Protein AF-A0A1W2P6J2-F1 (afdb_monomer)

Foldseek 3Di:
DDPLVVCVVVVNHQLLSQLVCVVVCLPPLPDQDPDQSLCSCPPDDLVSLVVVLVSLVVVCVVDPPPCNLLSVLSNLQSVLVSVVNVVCVVVVDDPPDPDDDPVVVVVVVLVVVLPPDALVVLVVVLVVLVVDVVVDDDPDPPVVSVNSNSVSSNSSSSRVSVVVSVVSVVVSVVVVCVVVVPPPDPPDDPPPPDPPPDDDDDDDDDDDDDDDDDDDDDDDDD

Solvent-accessible surface area (backbone atoms only — not comparable to full-atom values): 13982 Å² total; per-residue (Å²): 135,63,72,60,68,56,32,56,73,70,78,62,52,50,62,60,50,52,49,54,48,52,64,59,31,72,81,37,84,85,54,84,79,92,69,59,77,76,62,68,57,68,88,61,50,63,66,59,46,52,54,40,50,57,54,50,49,57,50,59,75,72,50,90,62,85,57,48,69,59,53,53,28,48,49,45,38,46,55,49,49,41,54,51,50,54,52,43,62,74,63,69,52,59,105,79,63,86,75,82,50,81,69,51,54,60,53,48,53,54,52,55,69,58,57,90,50,51,42,70,60,45,50,55,51,49,54,54,50,53,50,51,62,71,69,56,58,95,87,66,59,61,70,60,52,51,55,50,51,52,53,49,52,25,52,36,28,52,26,47,53,47,52,51,48,52,51,53,53,53,52,43,53,51,51,53,37,59,77,68,68,54,76,82,69,72,96,62,81,78,77,77,79,71,83,87,83,82,84,83,89,84,83,90,83,86,89,83,87,87,82,80,89,83,88,89,84,89,82,85,88,135

InterPro domains:
  IPR018816 Splicing factor cactin, central domain [PF10312] (4-165)

Secondary structure (DSSP, 8-state):
--THHHHHHTT---HHHHHHHHHHHTT-SS----S-GGGGGTT--HHHHHHHHHHHHHHHHHS-STTHHHHHHHHHHHHHHHHHHHHHHHTT--TT-----HHHHHHHHHHHHHTT--HHHHHHHHHHHHHHHHH--TT--HHHHHHHHHHHHHHHHHHHHHHHHHHHHHHHHHHHHHHTT-----SS----------------------------------

Mean predicted aligned error: 14.69 Å

Structure (mmCIF, N/CA/C/O backbone):
data_AF-A0A1W2P6J2-F1
#
_entry.id   AF-A0A1W2P6J2-F1
#
loop_
_atom_site.group_PDB
_atom_site.id
_atom_site.type_symbol
_atom_site.label_atom_id
_atom_site.label_alt_id
_atom_site.label_comp_id
_atom_site.label_asym_id
_atom_site.label_entity_id
_atom_site.label_seq_id
_atom_site.pdbx_PDB_ins_code
_atom_site.Cartn_x
_atom_site.Cartn_y
_atom_site.Cartn_z
_atom_site.occupancy
_atom_site.B_iso_or_equiv
_atom_site.auth_seq_id
_atom_site.auth_comp_id
_atom_site.auth_asym_id
_atom_site.auth_atom_id
_atom_site.pdbx_PDB_model_num
ATOM 1 N N . GLN A 1 1 ? 0.697 10.150 28.210 1.00 42.59 1 GLN A N 1
ATOM 2 C CA . GLN A 1 1 ? -0.216 10.391 27.070 1.00 42.59 1 GLN A CA 1
ATOM 3 C C . GLN A 1 1 ? 0.627 10.926 25.925 1.00 42.59 1 GLN A C 1
ATOM 5 O O . GLN A 1 1 ? 1.153 12.023 26.025 1.00 42.59 1 GLN A O 1
ATOM 10 N N . THR A 1 2 ? 0.894 10.079 24.937 1.00 44.75 2 THR A N 1
ATOM 11 C CA . THR A 1 2 ? 1.936 10.237 23.912 1.00 44.75 2 THR A CA 1
ATOM 12 C C . THR A 1 2 ? 1.553 11.284 22.858 1.00 44.75 2 THR A C 1
ATOM 14 O O . THR A 1 2 ? 0.379 11.400 22.506 1.00 44.75 2 THR A O 1
ATOM 17 N N . CYS A 1 3 ? 2.536 12.045 22.359 1.00 56.22 3 CYS A N 1
ATOM 18 C CA . CYS A 1 3 ? 2.375 13.179 21.429 1.00 56.22 3 CYS A CA 1
ATOM 19 C C . CYS A 1 3 ? 1.507 12.898 20.184 1.00 56.22 3 CYS A C 1
ATOM 21 O O . CYS A 1 3 ? 0.924 13.833 19.635 1.00 56.22 3 CYS A O 1
ATOM 23 N N . SER A 1 4 ? 1.369 11.635 19.771 1.00 51.22 4 SER A N 1
ATOM 24 C CA . SER A 1 4 ? 0.524 11.203 18.652 1.00 51.22 4 SER A CA 1
ATOM 25 C C . SER A 1 4 ? -0.963 11.533 18.858 1.00 51.22 4 SER A C 1
ATOM 27 O O . SER A 1 4 ? -1.627 12.004 17.938 1.00 51.22 4 SER A O 1
ATOM 29 N N . LYS A 1 5 ? -1.492 11.421 20.087 1.00 53.62 5 LYS A N 1
ATOM 30 C CA . LYS A 1 5 ? -2.912 11.727 20.380 1.00 53.62 5 LYS A CA 1
ATOM 31 C C . LYS A 1 5 ? -3.247 13.224 20.311 1.00 53.62 5 LYS A C 1
ATOM 33 O O . LYS A 1 5 ? -4.389 13.575 20.032 1.00 53.62 5 LYS A O 1
ATOM 38 N N . ILE A 1 6 ? -2.270 14.102 20.554 1.00 50.38 6 ILE A N 1
ATOM 39 C CA . ILE A 1 6 ? -2.454 15.563 20.492 1.00 50.38 6 ILE A CA 1
ATOM 40 C C . ILE A 1 6 ? -2.405 16.037 19.031 1.00 50.38 6 ILE A C 1
ATOM 42 O O . ILE A 1 6 ? -3.263 16.802 18.607 1.00 50.38 6 ILE A O 1
ATOM 46 N N . ARG A 1 7 ? -1.477 15.504 18.223 1.00 54.69 7 ARG A N 1
ATOM 47 C CA . ARG A 1 7 ? -1.311 15.883 16.805 1.00 54.69 7 ARG A CA 1
ATOM 48 C C . ARG A 1 7 ? -2.500 15.522 15.922 1.00 54.69 7 ARG A C 1
ATOM 50 O O . ARG A 1 7 ? -2.862 16.302 15.043 1.00 54.69 7 ARG A O 1
ATOM 57 N N . ILE A 1 8 ? -3.131 14.377 16.186 1.00 56.19 8 ILE A N 1
ATOM 58 C CA . ILE A 1 8 ? -4.360 13.961 15.493 1.00 56.19 8 ILE A CA 1
ATOM 59 C C . ILE A 1 8 ? -5.501 14.954 15.762 1.00 56.19 8 ILE A C 1
ATOM 61 O O . ILE A 1 8 ? -6.306 15.219 14.874 1.00 56.19 8 ILE A O 1
ATOM 65 N N . ARG A 1 9 ? -5.544 15.555 16.958 1.00 54.56 9 ARG A N 1
ATOM 66 C CA . ARG A 1 9 ? -6.556 16.551 17.337 1.00 54.56 9 ARG A CA 1
ATOM 67 C C . ARG A 1 9 ? -6.310 17.928 16.705 1.00 54.56 9 ARG A C 1
ATOM 69 O O . ARG A 1 9 ? -7.269 18.654 16.472 1.00 54.56 9 ARG A O 1
ATOM 76 N N . ASP A 1 10 ? -5.056 18.251 16.391 1.00 50.16 10 ASP A N 1
ATOM 77 C CA . ASP A 1 10 ? -4.636 19.547 15.835 1.00 50.16 10 ASP A CA 1
ATOM 78 C C . ASP A 1 10 ? -4.583 19.570 14.288 1.00 50.16 10 ASP A C 1
ATOM 80 O O . ASP A 1 10 ? -4.113 20.541 13.695 1.00 50.16 10 ASP A O 1
ATOM 84 N N . GLY A 1 11 ? -5.035 18.503 13.612 1.00 53.81 11 GLY A N 1
ATOM 85 C CA . GLY A 1 11 ? -5.094 18.429 12.143 1.00 53.81 11 GLY A CA 1
ATOM 86 C C . GLY A 1 11 ? -3.734 18.294 11.445 1.00 53.81 11 GLY A C 1
ATOM 87 O O . GLY A 1 11 ? -3.647 18.476 10.235 1.00 53.81 11 GLY A O 1
ATOM 88 N N . ARG A 1 12 ? -2.670 17.971 12.194 1.00 59.28 12 ARG A N 1
ATOM 89 C CA . ARG A 1 12 ? -1.293 17.762 11.698 1.00 59.28 12 ARG A CA 1
ATOM 90 C C . ARG A 1 12 ? -0.821 16.330 11.943 1.00 59.28 12 ARG A C 1
ATOM 92 O O . ARG A 1 12 ? 0.328 16.110 12.328 1.00 59.28 12 ARG A O 1
ATOM 99 N N . ALA A 1 13 ? -1.734 15.368 11.831 1.00 66.94 13 ALA A N 1
ATOM 100 C CA . ALA A 1 13 ? -1.385 13.967 12.002 1.00 66.94 13 ALA A CA 1
ATOM 101 C C . ALA A 1 13 ? -0.316 13.597 10.972 1.00 66.94 13 ALA A C 1
ATOM 103 O O . ALA A 1 13 ? -0.525 13.800 9.774 1.00 66.94 13 ALA A O 1
ATOM 104 N N . LYS A 1 14 ? 0.823 13.072 11.431 1.00 84.44 14 LYS A N 1
ATOM 105 C CA . LYS A 1 14 ? 1.770 12.463 10.502 1.00 84.44 14 LYS A CA 1
ATOM 106 C C . LYS A 1 14 ? 1.137 11.190 9.923 1.00 84.44 14 LYS A C 1
ATOM 108 O O . LYS A 1 14 ? 0.334 10.556 10.615 1.00 84.44 14 LYS A O 1
ATOM 113 N N . PRO A 1 15 ? 1.519 10.758 8.713 1.00 86.31 15 PRO A N 1
ATOM 114 C CA . PRO A 1 15 ? 1.010 9.515 8.130 1.00 86.31 15 PRO A CA 1
ATOM 115 C C . PRO A 1 15 ? 1.197 8.303 9.056 1.00 86.31 15 PRO A C 1
ATOM 117 O O . PRO A 1 15 ? 0.287 7.486 9.194 1.00 86.31 15 PRO A O 1
ATOM 120 N N . ILE A 1 16 ? 2.317 8.244 9.788 1.00 91.62 16 ILE A N 1
ATOM 121 C CA . ILE A 1 16 ? 2.567 7.187 10.774 1.00 91.62 16 ILE A CA 1
ATOM 122 C C . ILE A 1 16 ? 1.553 7.188 11.925 1.00 91.62 16 ILE A C 1
ATOM 124 O O . ILE A 1 16 ? 1.118 6.126 12.361 1.00 91.62 16 ILE A O 1
ATOM 128 N N . ASP A 1 17 ? 1.120 8.363 12.393 1.00 90.06 17 ASP A N 1
ATOM 129 C CA . ASP A 1 17 ? 0.151 8.472 13.488 1.00 90.06 17 ASP A CA 1
ATOM 130 C C . ASP A 1 17 ? -1.213 7.906 13.058 1.00 90.06 17 ASP A C 1
ATOM 132 O O . ASP A 1 17 ? -1.900 7.258 13.851 1.00 90.06 17 ASP A O 1
ATOM 136 N N . LEU A 1 18 ? -1.599 8.128 11.795 1.00 90.56 18 LEU A N 1
ATOM 137 C CA . LEU A 1 18 ? -2.836 7.599 11.215 1.00 90.56 18 LEU A CA 1
ATOM 138 C C . LEU A 1 18 ? -2.777 6.079 11.057 1.00 90.56 18 LEU A C 1
ATOM 140 O O . LEU A 1 18 ? -3.725 5.395 11.437 1.00 90.56 18 LEU A O 1
ATOM 144 N N . LEU A 1 19 ? -1.655 5.545 10.571 1.00 92.81 19 LEU A N 1
ATOM 145 C CA . LEU A 1 19 ? -1.447 4.102 10.427 1.00 92.81 19 LEU A CA 1
ATOM 146 C C . LEU A 1 19 ? -1.395 3.387 11.783 1.00 92.81 19 LEU A C 1
ATOM 148 O O . LEU A 1 19 ? -2.046 2.360 11.968 1.00 92.81 19 LEU A O 1
ATOM 152 N N . ALA A 1 20 ? -0.691 3.960 12.761 1.00 90.56 20 ALA A N 1
ATOM 153 C CA . ALA A 1 20 ? -0.633 3.431 14.119 1.00 90.56 20 ALA A CA 1
ATOM 154 C C . ALA A 1 20 ? -2.013 3.462 14.797 1.00 90.56 20 ALA A C 1
ATOM 156 O O . ALA A 1 20 ? -2.399 2.514 15.486 1.00 90.56 20 ALA A O 1
ATOM 157 N N . LYS A 1 21 ? -2.795 4.530 14.578 1.00 89.38 21 LYS A N 1
ATOM 158 C CA . LYS A 1 21 ? -4.189 4.599 15.034 1.00 89.38 21 LYS A CA 1
ATOM 159 C C . LYS A 1 21 ? -5.048 3.539 14.344 1.00 89.38 21 LYS A C 1
ATOM 161 O O . LYS A 1 21 ? -5.806 2.871 15.038 1.00 89.38 21 LYS A O 1
ATOM 166 N N . TYR A 1 22 ? -4.922 3.382 13.026 1.00 92.00 22 TYR A N 1
ATOM 167 C CA . TYR A 1 22 ? -5.662 2.395 12.239 1.00 92.00 22 TYR A CA 1
ATOM 168 C C . TYR A 1 22 ? -5.460 0.987 12.807 1.00 92.00 22 TYR A C 1
ATOM 170 O O . TYR A 1 22 ? -6.430 0.324 13.164 1.00 92.00 22 TYR A O 1
ATOM 178 N N . ILE A 1 23 ? -4.202 0.562 12.968 1.00 90.12 23 ILE A N 1
ATOM 179 C CA . ILE A 1 23 ? -3.892 -0.801 13.411 1.00 90.12 23 ILE A CA 1
ATOM 180 C C . ILE A 1 23 ? -4.292 -1.034 14.873 1.00 90.12 23 ILE A C 1
ATOM 182 O O . ILE A 1 23 ? -4.777 -2.106 15.217 1.00 90.12 23 ILE A O 1
ATOM 186 N N . SER A 1 24 ? -4.179 -0.006 15.723 1.00 87.06 24 SER A N 1
ATOM 187 C CA . SER A 1 24 ? -4.647 -0.069 17.115 1.00 87.06 24 SER A CA 1
ATOM 188 C C . SER A 1 24 ? -6.173 -0.136 17.215 1.00 87.06 24 SER A C 1
ATOM 190 O O . SER A 1 24 ? -6.703 -0.732 18.147 1.00 87.06 24 SER A O 1
ATOM 192 N N . ALA A 1 25 ? -6.887 0.490 16.275 1.00 85.81 25 ALA A N 1
ATOM 193 C CA . ALA A 1 25 ? -8.344 0.500 16.245 1.00 85.81 25 ALA A CA 1
ATOM 194 C C . ALA A 1 25 ? -8.933 -0.830 15.762 1.00 85.81 25 ALA A C 1
ATOM 196 O O . ALA A 1 25 ? -10.110 -1.074 16.005 1.00 85.81 25 ALA A O 1
ATOM 197 N N . GLU A 1 26 ? -8.170 -1.704 15.095 1.00 82.81 26 GLU A N 1
ATOM 198 C CA . GLU A 1 26 ? -8.666 -3.034 14.707 1.00 82.81 26 GLU A CA 1
ATOM 199 C C . GLU A 1 26 ? -9.099 -3.868 15.926 1.00 82.81 26 GLU A C 1
ATOM 201 O O . GLU A 1 26 ? -10.092 -4.586 15.831 1.00 82.81 26 GLU A O 1
ATOM 206 N N . ASP A 1 27 ? -8.423 -3.700 17.069 1.00 79.94 27 ASP A N 1
ATOM 207 C CA . ASP A 1 27 ? -8.748 -4.364 18.339 1.00 79.94 27 ASP A CA 1
ATOM 208 C C . ASP A 1 27 ? -9.830 -3.619 19.169 1.00 79.94 27 ASP A C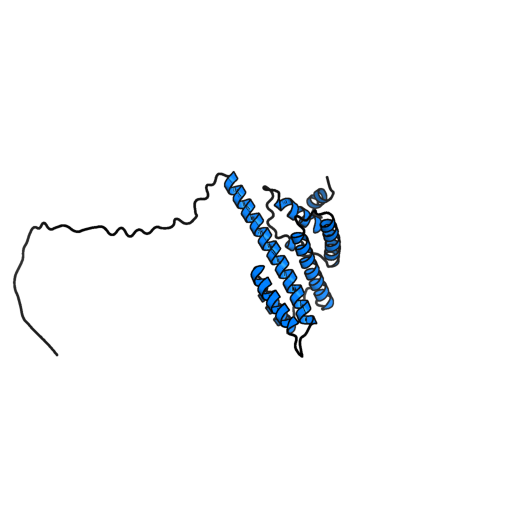 1
ATOM 210 O O . ASP A 1 27 ? -10.262 -4.126 20.204 1.00 79.94 27 ASP A O 1
ATOM 214 N N . ASP A 1 28 ? -10.273 -2.426 18.745 1.00 82.88 28 ASP A N 1
ATOM 215 C CA . ASP A 1 28 ? -11.332 -1.642 19.404 1.00 82.88 28 ASP A CA 1
ATOM 216 C C . ASP A 1 28 ? -12.687 -1.864 18.707 1.00 82.88 28 ASP A C 1
ATOM 218 O O . ASP A 1 28 ? -12.886 -1.494 17.542 1.00 82.88 28 ASP A O 1
ATOM 222 N N . ASP A 1 29 ? -13.630 -2.459 19.440 1.00 70.56 29 ASP A N 1
ATOM 223 C CA . ASP A 1 29 ? -14.953 -2.844 18.941 1.00 70.56 29 ASP A CA 1
ATOM 224 C C . ASP A 1 29 ? -15.848 -1.645 18.583 1.00 70.56 29 ASP A C 1
ATOM 226 O O . ASP A 1 29 ? -16.717 -1.768 17.718 1.00 70.56 29 ASP A O 1
ATOM 230 N N . LEU A 1 30 ? -15.609 -0.469 19.174 1.00 71.62 30 LEU A N 1
ATOM 231 C CA . LEU A 1 30 ? -16.413 0.737 18.940 1.00 71.62 30 LEU A CA 1
ATOM 232 C C . LEU A 1 30 ? -15.838 1.640 17.841 1.00 71.62 30 LEU A C 1
ATOM 234 O O . LEU A 1 30 ? -16.549 2.486 17.290 1.00 71.62 30 LEU A O 1
ATOM 238 N N . ALA A 1 31 ? -14.555 1.493 17.510 1.00 79.50 31 ALA A N 1
ATOM 239 C CA . ALA A 1 31 ? -13.888 2.344 16.533 1.00 79.50 31 ALA A CA 1
ATOM 240 C C . ALA A 1 31 ? -14.042 1.779 15.115 1.00 79.50 31 ALA A C 1
ATOM 242 O O . ALA A 1 31 ? -13.352 0.837 14.742 1.00 79.50 31 ALA A O 1
ATOM 243 N N . VAL A 1 32 ? -14.901 2.358 14.278 1.00 79.56 32 VAL A N 1
ATOM 244 C CA . VAL A 1 32 ? -14.989 1.977 12.857 1.00 79.56 32 VAL A CA 1
ATOM 245 C C . VAL A 1 32 ? -14.134 2.923 12.022 1.00 79.56 32 VAL A C 1
ATOM 247 O O . VAL A 1 32 ? -14.413 4.117 11.951 1.00 79.56 32 VAL A O 1
ATOM 250 N N . GLU A 1 33 ? -13.098 2.382 11.385 1.00 86.50 33 GLU A N 1
ATOM 251 C CA . GLU A 1 33 ? -12.318 3.107 10.384 1.00 86.50 33 GLU A CA 1
ATOM 252 C C . GLU A 1 33 ? -12.872 2.775 8.999 1.00 86.50 33 GLU A C 1
ATOM 254 O O . GLU A 1 33 ? -13.042 1.604 8.670 1.00 86.50 33 GLU A O 1
ATOM 259 N N . MET A 1 34 ? -13.202 3.802 8.218 1.00 86.12 34 MET A N 1
ATOM 260 C CA . MET A 1 34 ? -13.862 3.649 6.912 1.00 86.12 34 MET A CA 1
ATOM 261 C C . MET A 1 34 ? -12.870 3.698 5.753 1.00 86.12 34 MET A C 1
ATOM 263 O O . MET A 1 34 ? -13.214 3.353 4.622 1.00 86.12 34 MET A O 1
ATOM 267 N N . HIS A 1 35 ? -11.657 4.177 6.022 1.00 88.31 35 HIS A N 1
ATOM 268 C CA . HIS A 1 35 ? -10.618 4.319 5.024 1.00 88.31 35 HIS A CA 1
ATOM 269 C C . HIS A 1 35 ? -9.628 3.161 5.090 1.00 88.31 35 HIS A C 1
ATOM 271 O O . HIS A 1 35 ? -9.125 2.790 6.150 1.00 88.31 35 HIS A O 1
ATOM 277 N N . GLU A 1 36 ? -9.308 2.618 3.918 1.00 92.94 36 GLU A N 1
ATOM 278 C CA . GLU A 1 36 ? -8.250 1.626 3.772 1.00 92.94 36 GLU A CA 1
ATOM 279 C C . GLU A 1 36 ? -6.897 2.278 4.116 1.00 92.94 36 GLU A C 1
ATOM 281 O O . GLU A 1 36 ? -6.645 3.423 3.725 1.00 92.94 36 GLU A O 1
ATOM 286 N N . PRO A 1 37 ? -5.984 1.569 4.796 1.00 93.69 37 PRO A N 1
ATOM 287 C CA . PRO A 1 37 ? -4.801 2.180 5.407 1.00 93.69 37 PRO A CA 1
ATOM 288 C C . PRO A 1 37 ? -3.835 2.797 4.384 1.00 93.69 37 PRO A C 1
ATOM 290 O O . PRO A 1 37 ? -3.209 3.818 4.651 1.00 93.69 37 PRO A O 1
ATOM 293 N N . TYR A 1 38 ? -3.757 2.242 3.172 1.00 94.50 38 TYR A N 1
ATOM 294 C CA . TYR A 1 38 ? -2.914 2.791 2.106 1.00 94.50 38 TYR A CA 1
ATOM 295 C C . TYR A 1 38 ? -3.429 4.124 1.538 1.00 94.50 38 TYR A C 1
ATOM 297 O O . TYR A 1 38 ? -2.705 4.796 0.808 1.00 94.50 38 TYR A O 1
ATOM 305 N N . THR A 1 39 ? -4.667 4.531 1.840 1.00 93.88 39 THR A N 1
ATOM 306 C CA . THR A 1 39 ? -5.214 5.816 1.368 1.00 93.88 39 THR A CA 1
ATOM 307 C C . THR A 1 39 ? -4.589 7.013 2.080 1.00 93.88 39 THR A C 1
ATOM 309 O O . THR A 1 39 ? -4.602 8.113 1.530 1.00 93.88 39 THR A O 1
ATOM 312 N N . PHE A 1 40 ? -3.969 6.802 3.247 1.00 92.44 40 PHE A N 1
ATOM 313 C CA . PHE A 1 40 ? -3.238 7.840 3.980 1.00 92.44 40 PHE A CA 1
ATOM 314 C C . PHE A 1 40 ? -1.939 8.276 3.290 1.00 92.44 40 PHE A C 1
ATOM 316 O O . PHE A 1 40 ? -1.356 9.283 3.677 1.00 92.44 40 PHE A O 1
ATOM 323 N N . LEU A 1 41 ? -1.502 7.548 2.257 1.00 92.75 41 LE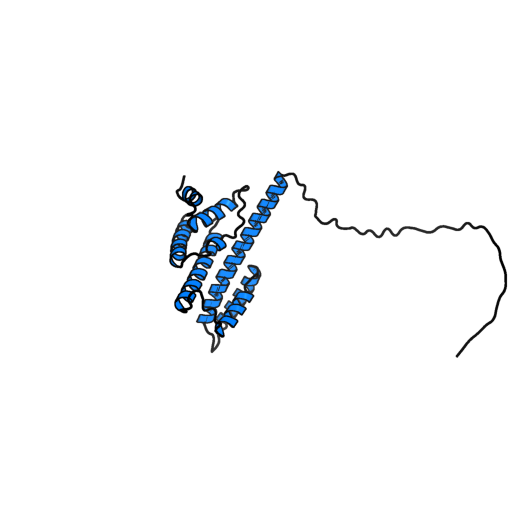U A N 1
ATOM 324 C CA . LEU A 1 41 ? -0.345 7.912 1.437 1.00 92.75 41 LEU A CA 1
ATOM 325 C C . LEU A 1 41 ?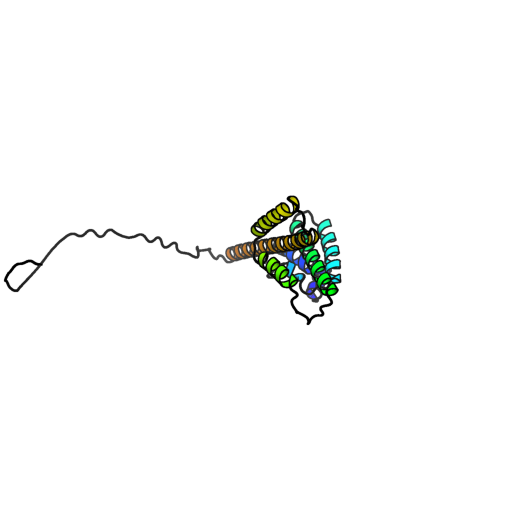 -0.686 8.953 0.359 1.00 92.75 41 LEU A C 1
ATOM 327 O O . LEU A 1 41 ? 0.208 9.554 -0.236 1.00 92.75 41 LEU A O 1
ATOM 331 N N . ASN A 1 42 ? -1.975 9.165 0.081 1.00 90.25 42 ASN A N 1
ATOM 332 C CA . ASN A 1 42 ? -2.416 10.045 -0.994 1.00 90.25 42 ASN A CA 1
ATOM 333 C C . ASN A 1 42 ? -1.994 11.497 -0.727 1.00 90.25 42 ASN A C 1
ATOM 335 O O . ASN A 1 42 ? -2.387 12.095 0.271 1.00 90.25 42 ASN A O 1
ATOM 339 N N . GLY A 1 43 ? -1.259 12.083 -1.672 1.00 87.00 43 GLY A N 1
ATOM 340 C CA . GLY A 1 43 ? -0.844 13.487 -1.612 1.00 87.00 43 GLY A CA 1
ATOM 341 C C . GLY A 1 43 ? 0.424 13.754 -0.801 1.00 87.00 43 GLY A C 1
ATOM 342 O O . GLY A 1 43 ? 0.786 14.919 -0.653 1.00 87.00 43 GLY A O 1
ATOM 343 N N . LEU A 1 44 ? 1.106 12.715 -0.308 1.00 90.62 44 LEU A N 1
ATOM 344 C CA . LEU A 1 44 ? 2.426 12.860 0.305 1.00 90.62 44 LEU A CA 1
ATOM 345 C C . LEU A 1 44 ? 3.499 13.158 -0.747 1.00 90.62 44 LEU A C 1
ATOM 347 O O . LEU A 1 44 ? 3.418 12.697 -1.888 1.00 90.62 44 LEU A O 1
ATOM 351 N N . THR A 1 45 ? 4.509 13.933 -0.353 1.00 91.38 45 THR A N 1
ATOM 352 C CA . THR A 1 45 ? 5.702 14.150 -1.178 1.00 91.38 45 THR A CA 1
ATOM 353 C C . 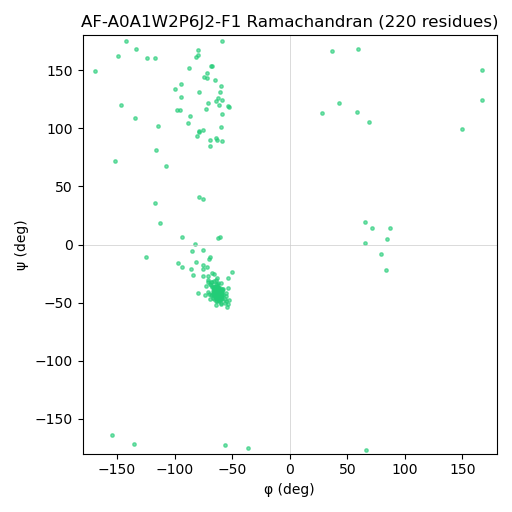THR A 1 45 ? 6.671 12.973 -1.057 1.00 91.38 45 THR A C 1
ATOM 355 O O . THR A 1 45 ? 6.541 12.144 -0.158 1.00 91.38 45 THR A O 1
ATOM 358 N N . VAL A 1 46 ? 7.675 12.906 -1.939 1.00 92.19 46 VAL A N 1
ATOM 359 C CA . VAL A 1 46 ? 8.743 11.893 -1.845 1.00 92.19 46 VAL A CA 1
ATOM 360 C C . VAL A 1 46 ? 9.428 11.941 -0.475 1.00 92.19 46 VAL A C 1
ATOM 362 O O . VAL A 1 46 ? 9.593 10.896 0.141 1.00 92.19 46 VAL A O 1
ATOM 365 N N . ALA A 1 47 ? 9.739 13.141 0.026 1.00 92.56 47 ALA A N 1
ATOM 366 C CA . ALA A 1 47 ? 10.366 13.321 1.335 1.00 92.56 47 ALA A CA 1
ATOM 367 C C . ALA A 1 47 ? 9.468 12.821 2.480 1.00 92.56 47 ALA A C 1
ATOM 369 O O . ALA A 1 47 ? 9.931 12.094 3.350 1.00 92.56 47 ALA A O 1
ATOM 370 N N . ASP A 1 48 ? 8.165 13.129 2.447 1.00 92.88 48 ASP A N 1
ATOM 371 C CA . ASP A 1 48 ? 7.229 12.646 3.475 1.00 92.88 48 ASP A CA 1
ATOM 372 C C . ASP A 1 48 ? 7.090 11.114 3.462 1.00 92.88 48 ASP A C 1
ATOM 374 O O . ASP A 1 48 ? 6.876 10.494 4.504 1.00 92.88 48 ASP A O 1
ATOM 378 N N . MET A 1 49 ? 7.173 10.490 2.281 1.00 93.88 49 MET A N 1
ATOM 379 C CA . MET A 1 49 ? 7.139 9.032 2.151 1.00 93.88 49 MET A CA 1
ATOM 380 C C . MET A 1 49 ? 8.437 8.374 2.630 1.00 93.88 49 MET A C 1
ATOM 382 O O . MET A 1 49 ? 8.377 7.293 3.210 1.00 93.88 49 MET A O 1
ATOM 386 N N . GLU A 1 50 ? 9.591 9.002 2.405 1.00 95.62 50 GLU A N 1
ATOM 387 C CA . GLU A 1 50 ? 10.885 8.545 2.930 1.00 95.62 50 GLU A CA 1
ATOM 388 C C . GLU A 1 50 ? 10.910 8.607 4.461 1.00 95.62 50 GLU A C 1
ATOM 390 O O . GLU A 1 50 ? 11.193 7.593 5.098 1.00 95.62 50 GLU A O 1
ATOM 395 N N . ASP A 1 51 ? 10.491 9.734 5.046 1.00 94.75 51 ASP A N 1
ATOM 396 C CA . ASP A 1 51 ? 10.314 9.880 6.496 1.00 94.75 51 ASP A CA 1
ATOM 397 C C . ASP A 1 51 ? 9.367 8.800 7.050 1.00 94.75 51 ASP A C 1
ATOM 399 O O . ASP A 1 51 ? 9.616 8.200 8.097 1.00 94.75 51 ASP A O 1
ATOM 403 N N . LEU A 1 52 ? 8.273 8.514 6.332 1.00 95.56 52 LEU A N 1
ATOM 404 C CA . LEU A 1 52 ? 7.334 7.468 6.721 1.00 95.56 52 LEU A CA 1
ATOM 405 C C . LEU A 1 52 ? 7.974 6.071 6.715 1.00 95.56 52 LEU A C 1
ATOM 407 O O . LEU A 1 52 ? 7.623 5.253 7.562 1.00 95.56 52 LEU A O 1
ATOM 411 N N . LEU A 1 53 ? 8.880 5.764 5.782 1.00 96.38 53 LEU A N 1
ATOM 412 C CA . LEU A 1 53 ? 9.576 4.473 5.769 1.00 96.38 53 LEU A CA 1
ATOM 413 C C . LEU A 1 53 ? 10.465 4.300 7.004 1.00 96.38 53 LEU A C 1
ATOM 415 O O . LEU A 1 53 ? 10.438 3.229 7.613 1.00 96.38 53 LEU A O 1
ATOM 419 N N . GLU A 1 54 ? 11.196 5.346 7.396 1.00 96.00 54 GLU A N 1
ATOM 420 C CA . GLU A 1 54 ? 11.999 5.341 8.625 1.00 96.00 54 GLU A CA 1
ATOM 421 C C . GLU A 1 54 ? 11.109 5.148 9.858 1.00 96.00 54 GLU A C 1
ATOM 423 O O . GLU A 1 54 ? 11.372 4.287 10.701 1.00 96.00 54 GLU A O 1
ATOM 428 N N . ASP A 1 55 ? 10.0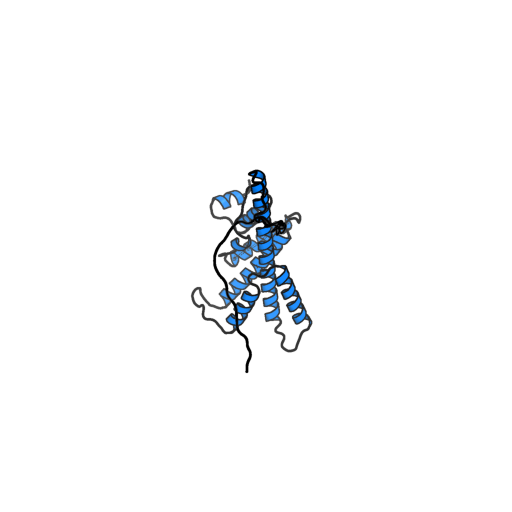01 5.888 9.923 1.00 94.31 55 ASP A N 1
ATOM 429 C CA . ASP A 1 55 ? 9.019 5.763 10.995 1.00 94.31 55 ASP A CA 1
ATOM 430 C C . ASP A 1 55 ? 8.441 4.328 11.058 1.00 94.31 55 ASP A C 1
ATOM 432 O O . ASP A 1 55 ? 8.401 3.727 12.134 1.00 94.31 55 ASP A O 1
ATOM 436 N N . ILE A 1 56 ? 8.038 3.730 9.926 1.00 93.88 56 ILE A N 1
ATOM 437 C CA . ILE A 1 56 ? 7.523 2.346 9.867 1.00 93.88 56 ILE A CA 1
ATOM 438 C C . ILE A 1 56 ? 8.570 1.348 10.372 1.00 93.88 56 ILE A C 1
ATOM 440 O O . ILE A 1 56 ? 8.218 0.420 11.105 1.00 93.88 56 ILE A O 1
ATOM 444 N N . GLN A 1 57 ? 9.844 1.529 10.019 1.00 92.00 57 GLN A N 1
ATOM 445 C CA . GLN A 1 57 ? 10.916 0.637 10.457 1.00 92.00 57 GLN A CA 1
ATOM 446 C C . GLN A 1 57 ? 11.043 0.617 11.986 1.00 92.00 57 GLN A C 1
ATOM 448 O O . GLN A 1 57 ? 11.108 -0.460 12.580 1.00 92.00 57 GLN A O 1
ATOM 453 N N . VAL A 1 58 ? 10.978 1.783 12.636 1.00 91.12 58 VAL A N 1
ATOM 454 C CA . VAL A 1 58 ? 10.988 1.876 14.105 1.00 91.12 58 VAL A CA 1
ATOM 455 C C . VAL A 1 58 ? 9.794 1.136 14.714 1.00 91.12 58 VAL A C 1
ATOM 457 O O . VAL A 1 58 ? 9.951 0.411 15.697 1.00 91.12 58 VAL A O 1
ATOM 460 N N . TYR A 1 59 ? 8.597 1.259 14.130 1.00 87.12 59 TYR A N 1
ATOM 461 C CA . TYR A 1 59 ? 7.428 0.505 14.598 1.00 87.12 59 TYR A CA 1
ATOM 462 C C . TYR A 1 59 ? 7.608 -1.006 14.433 1.00 87.12 59 TYR A C 1
ATOM 464 O O . TYR A 1 59 ? 7.281 -1.757 15.350 1.00 87.12 59 TYR A O 1
ATOM 472 N N . MET A 1 60 ? 8.174 -1.461 13.314 1.00 87.94 60 MET A N 1
ATOM 473 C CA . MET A 1 60 ? 8.448 -2.882 13.084 1.00 87.94 60 MET A CA 1
ATOM 474 C C . MET A 1 60 ? 9.435 -3.474 14.095 1.00 87.94 60 MET A C 1
ATOM 476 O O . MET A 1 60 ? 9.270 -4.628 14.484 1.00 87.94 60 MET A O 1
ATOM 480 N N . GLU A 1 61 ? 10.435 -2.707 14.530 1.00 86.44 61 GLU A N 1
ATOM 481 C CA . GLU A 1 61 ? 11.405 -3.139 15.547 1.00 86.44 61 GLU A CA 1
ATOM 482 C C . GLU A 1 61 ? 10.793 -3.227 16.954 1.00 86.44 61 GLU A C 1
ATOM 484 O O . GLU A 1 61 ? 11.203 -4.060 17.764 1.00 86.44 61 GLU A O 1
ATOM 489 N N . LEU A 1 62 ? 9.800 -2.384 17.247 1.00 81.56 62 LEU A N 1
ATOM 490 C CA . LEU A 1 62 ? 9.108 -2.344 18.539 1.00 81.56 62 LEU A CA 1
ATOM 491 C C . LEU A 1 62 ? 7.947 -3.352 18.641 1.00 81.56 62 LEU A C 1
ATOM 493 O O . LEU A 1 62 ? 7.518 -3.689 19.748 1.00 81.56 62 LEU A O 1
ATOM 497 N N . GLU A 1 63 ? 7.407 -3.817 17.513 1.00 78.19 63 GLU A N 1
ATOM 498 C CA . GLU A 1 63 ? 6.223 -4.678 17.460 1.00 78.19 63 GLU A CA 1
ATOM 499 C C . GLU A 1 63 ? 6.555 -6.149 17.789 1.00 78.19 63 GLU A C 1
ATOM 501 O O . GLU A 1 63 ? 7.432 -6.771 17.194 1.00 78.19 63 GLU A O 1
ATOM 506 N N . GLN A 1 64 ? 5.779 -6.775 18.681 1.00 69.31 64 GLN A N 1
ATOM 507 C CA . GLN A 1 64 ? 5.925 -8.192 19.063 1.00 69.31 64 GLN A CA 1
ATOM 508 C C . GLN A 1 64 ? 5.326 -9.173 18.033 1.00 69.31 64 GLN A C 1
ATOM 510 O O . GLN A 1 64 ? 4.660 -10.146 18.385 1.00 69.31 64 GLN A O 1
ATOM 515 N N . GLY A 1 65 ? 5.504 -8.918 16.739 1.00 73.19 65 GLY A N 1
ATOM 516 C CA . GLY A 1 65 ? 5.127 -9.866 15.685 1.00 73.19 65 GLY A CA 1
ATOM 517 C C . GLY A 1 65 ? 3.661 -9.844 15.227 1.00 73.19 65 GLY A C 1
ATOM 518 O O . GLY A 1 65 ? 3.399 -10.249 14.098 1.00 73.19 65 GLY A O 1
ATOM 519 N N . LYS A 1 66 ? 2.704 -9.350 16.033 1.00 79.44 66 LYS A N 1
ATOM 520 C CA . LYS A 1 66 ? 1.255 -9.447 15.725 1.00 79.44 66 LYS A CA 1
ATOM 521 C C . LYS A 1 66 ? 0.865 -8.769 14.402 1.00 79.44 66 LYS A C 1
ATOM 523 O O . LYS A 1 66 ? 0.083 -9.329 13.641 1.00 79.44 66 LYS A O 1
ATOM 528 N N . ASN A 1 67 ? 1.416 -7.587 14.115 1.00 87.81 67 ASN A N 1
ATOM 529 C CA . ASN A 1 67 ? 1.045 -6.773 12.948 1.00 87.81 67 ASN A CA 1
ATOM 530 C C . ASN A 1 67 ? 2.156 -6.643 11.895 1.00 87.81 67 ASN A C 1
ATOM 532 O O . ASN A 1 67 ? 2.108 -5.755 11.047 1.00 87.81 67 ASN A O 1
ATOM 536 N N . VAL A 1 68 ? 3.153 -7.531 11.907 1.00 90.75 68 VAL A N 1
ATOM 537 C CA . VAL A 1 68 ? 4.323 -7.425 11.013 1.00 90.75 68 VAL A CA 1
ATOM 538 C C . VAL A 1 68 ? 3.935 -7.456 9.536 1.00 90.75 68 VAL A C 1
ATOM 540 O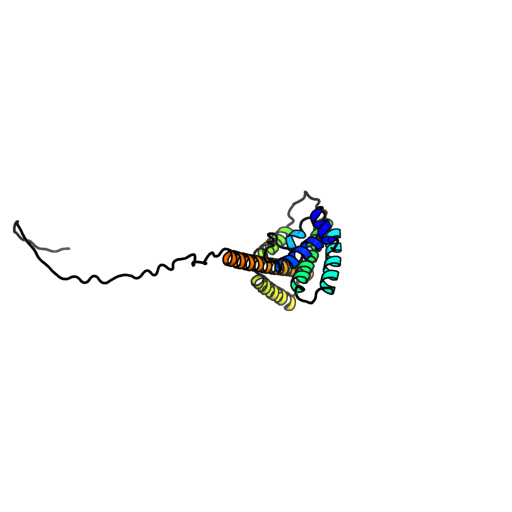 O . VAL A 1 68 ? 4.485 -6.691 8.748 1.00 90.75 68 VAL A O 1
ATOM 543 N N . ASP A 1 69 ? 2.969 -8.291 9.151 1.00 92.56 69 ASP A N 1
ATOM 544 C CA . ASP A 1 69 ? 2.536 -8.364 7.752 1.00 92.56 69 ASP A CA 1
ATOM 545 C C . ASP A 1 69 ? 1.829 -7.078 7.293 1.00 92.56 69 ASP A C 1
ATOM 547 O O . ASP A 1 69 ? 2.003 -6.670 6.148 1.00 92.56 69 ASP A O 1
ATOM 551 N N . PHE A 1 70 ? 1.110 -6.386 8.189 1.00 95.12 70 PHE A N 1
ATOM 552 C CA . PHE A 1 70 ? 0.524 -5.073 7.890 1.00 95.12 70 PHE A CA 1
ATOM 553 C C . PHE A 1 70 ? 1.612 -4.040 7.596 1.00 95.12 70 PHE A C 1
ATOM 555 O O . PHE A 1 70 ? 1.547 -3.346 6.582 1.00 95.12 70 PHE A O 1
ATOM 562 N N . TRP A 1 71 ? 2.631 -3.967 8.455 1.00 95.75 71 TRP A N 1
ATOM 563 C CA . TRP A 1 71 ? 3.728 -3.021 8.274 1.00 95.75 71 TRP A CA 1
ATOM 564 C C . TRP A 1 71 ? 4.549 -3.336 7.025 1.00 95.75 71 TRP A C 1
ATOM 566 O O . TRP A 1 71 ? 4.824 -2.430 6.246 1.00 95.75 71 TRP A O 1
ATOM 576 N N . ARG A 1 72 ? 4.833 -4.618 6.753 1.00 95.88 72 ARG A N 1
ATOM 577 C CA . ARG A 1 72 ? 5.510 -5.053 5.519 1.00 95.88 72 ARG A CA 1
ATOM 578 C C . ARG A 1 72 ? 4.725 -4.661 4.265 1.00 95.88 72 ARG A C 1
ATOM 580 O O . ARG A 1 72 ? 5.315 -4.222 3.274 1.00 95.88 72 ARG A O 1
ATOM 587 N N . ASP A 1 73 ? 3.404 -4.817 4.298 1.00 97.50 73 ASP A N 1
ATOM 588 C CA . ASP A 1 73 ? 2.536 -4.404 3.199 1.00 97.50 73 ASP A CA 1
ATOM 589 C C . ASP A 1 73 ? 2.564 -2.887 3.014 1.00 97.50 73 ASP A C 1
ATOM 591 O O . ASP A 1 73 ? 2.665 -2.419 1.880 1.00 97.50 73 ASP A O 1
ATOM 595 N N . MET A 1 74 ? 2.552 -2.121 4.107 1.00 97.25 74 MET A N 1
ATOM 596 C CA . MET A 1 74 ? 2.651 -0.665 4.051 1.00 97.25 74 MET A CA 1
ATOM 597 C C . MET A 1 74 ? 3.994 -0.197 3.487 1.00 97.25 74 MET A C 1
ATOM 599 O O . MET A 1 74 ? 4.003 0.625 2.577 1.00 97.25 74 MET A O 1
ATOM 603 N N . THR A 1 75 ? 5.110 -0.782 3.933 1.00 97.38 75 THR A N 1
ATOM 604 C CA . THR A 1 75 ? 6.451 -0.541 3.373 1.00 97.38 75 THR A CA 1
ATOM 605 C C . THR A 1 75 ? 6.463 -0.773 1.864 1.00 97.38 75 THR A C 1
ATOM 607 O O . THR A 1 75 ? 6.832 0.121 1.108 1.00 97.38 75 THR A O 1
ATOM 610 N N . THR A 1 76 ? 5.969 -1.933 1.414 1.00 97.69 76 THR A N 1
ATOM 611 C CA . THR A 1 76 ? 5.950 -2.300 -0.013 1.00 97.69 76 THR A CA 1
ATOM 612 C C . THR A 1 76 ? 5.171 -1.282 -0.855 1.00 97.69 76 THR A C 1
ATOM 614 O O . THR A 1 76 ? 5.542 -0.979 -1.990 1.00 97.69 76 THR A O 1
ATOM 617 N N . ILE A 1 77 ? 4.060 -0.762 -0.327 1.00 97.06 77 ILE A N 1
ATOM 618 C CA . ILE A 1 77 ? 3.227 0.220 -1.029 1.00 97.06 77 ILE A CA 1
ATOM 619 C C . ILE A 1 77 ? 3.902 1.590 -1.057 1.00 97.06 77 ILE A C 1
ATOM 621 O O . ILE A 1 77 ? 3.896 2.231 -2.107 1.00 97.06 77 ILE A O 1
ATOM 625 N N . THR A 1 78 ? 4.486 2.027 0.060 1.00 97.25 78 THR A N 1
ATOM 626 C CA . THR A 1 78 ? 5.198 3.306 0.155 1.00 97.25 78 THR A CA 1
ATOM 627 C C . THR A 1 78 ? 6.405 3.339 -0.787 1.00 97.25 78 THR A C 1
ATOM 629 O O . THR A 1 78 ? 6.580 4.311 -1.516 1.00 97.25 78 THR A O 1
ATOM 632 N N . GLU A 1 79 ? 7.185 2.257 -0.871 1.00 96.88 79 GLU A N 1
ATOM 633 C CA . GLU A 1 79 ? 8.309 2.134 -1.815 1.00 96.88 79 GLU A CA 1
ATOM 634 C C . GLU A 1 79 ? 7.866 2.236 -3.287 1.00 96.88 79 GLU A C 1
ATOM 636 O O . GLU A 1 79 ? 8.505 2.918 -4.093 1.00 96.88 79 GLU A O 1
ATOM 641 N N . ASP A 1 80 ? 6.762 1.574 -3.652 1.00 95.25 80 ASP A N 1
ATOM 642 C CA . ASP A 1 80 ? 6.172 1.658 -4.996 1.00 95.25 80 ASP A CA 1
ATOM 643 C C . ASP A 1 80 ? 5.669 3.073 -5.315 1.00 95.25 80 ASP A C 1
ATOM 645 O O . ASP A 1 80 ? 5.821 3.548 -6.442 1.00 95.25 80 ASP A O 1
ATOM 649 N N . GLU A 1 81 ? 5.106 3.773 -4.331 1.00 94.06 81 GLU A N 1
ATOM 650 C CA . GLU A 1 81 ? 4.625 5.140 -4.512 1.00 94.06 81 GLU A CA 1
ATOM 651 C C . GLU A 1 81 ? 5.781 6.143 -4.671 1.00 94.06 81 GLU A C 1
ATOM 653 O O . GLU A 1 81 ? 5.757 6.957 -5.597 1.00 94.06 81 GLU A O 1
ATOM 658 N N . ILE A 1 82 ? 6.858 6.005 -3.887 1.00 94.31 82 ILE A N 1
ATOM 659 C CA . ILE A 1 82 ? 8.108 6.761 -4.076 1.00 94.31 82 ILE A CA 1
ATOM 660 C C . ILE A 1 82 ? 8.658 6.542 -5.489 1.00 94.31 82 ILE A C 1
ATOM 662 O O . ILE A 1 82 ? 9.010 7.501 -6.183 1.00 94.31 82 ILE A O 1
ATOM 666 N N . ALA A 1 83 ? 8.719 5.288 -5.948 1.00 92.38 83 ALA A N 1
ATOM 667 C CA . ALA A 1 83 ? 9.219 4.964 -7.281 1.00 92.38 83 ALA A CA 1
ATOM 668 C C . ALA A 1 83 ? 8.385 5.636 -8.389 1.00 92.38 83 ALA A C 1
ATOM 670 O O . ALA A 1 83 ? 8.941 6.147 -9.367 1.00 92.38 83 ALA A O 1
ATOM 671 N N . LYS A 1 84 ? 7.056 5.686 -8.230 1.00 89.50 84 LYS A N 1
ATOM 672 C CA . LYS A 1 84 ? 6.148 6.374 -9.161 1.00 89.50 84 LYS A CA 1
ATOM 673 C C . LYS A 1 84 ? 6.342 7.886 -9.155 1.00 89.50 84 LYS A C 1
ATOM 675 O O . LYS A 1 84 ? 6.431 8.468 -10.237 1.00 89.50 84 LYS A O 1
ATOM 680 N N . LEU A 1 85 ? 6.435 8.505 -7.978 1.00 89.88 85 LEU A N 1
ATOM 681 C CA . LEU A 1 85 ? 6.652 9.947 -7.843 1.00 89.88 85 LEU A CA 1
ATOM 682 C C . LEU A 1 85 ? 7.985 10.368 -8.470 1.00 89.88 85 LEU A C 1
ATOM 684 O O . LEU A 1 85 ? 8.002 11.243 -9.333 1.00 89.88 85 LEU A O 1
ATOM 688 N N . ARG A 1 86 ? 9.077 9.664 -8.157 1.00 90.81 86 ARG A N 1
ATOM 689 C CA . ARG A 1 86 ? 10.399 9.931 -8.750 1.00 90.81 86 ARG A CA 1
ATOM 690 C C . ARG A 1 86 ? 10.400 9.761 -10.269 1.00 90.81 86 ARG A C 1
ATOM 692 O O . ARG A 1 86 ? 11.009 10.552 -10.986 1.00 90.81 86 ARG A O 1
ATOM 699 N N . LYS A 1 87 ? 9.698 8.749 -10.795 1.00 86.81 87 LYS A N 1
ATOM 700 C CA . LYS A 1 87 ? 9.544 8.559 -12.248 1.00 86.81 87 LYS A CA 1
ATOM 701 C C . LYS A 1 87 ? 8.765 9.710 -12.890 1.00 86.81 87 LYS A C 1
ATOM 703 O O . LYS A 1 87 ? 9.089 10.108 -14.009 1.00 86.81 87 LYS A O 1
ATOM 708 N N . LEU A 1 88 ? 7.750 10.236 -12.205 1.00 83.25 88 LEU A N 1
ATOM 709 C CA . LEU A 1 88 ? 6.974 11.381 -12.673 1.00 83.25 88 LEU A CA 1
ATOM 710 C C . LEU A 1 88 ? 7.840 12.647 -12.722 1.00 83.25 88 LEU A C 1
ATOM 712 O O . LEU A 1 88 ? 7.880 13.298 -13.766 1.00 83.25 88 LEU A O 1
ATOM 716 N N . GLU A 1 89 ? 8.599 12.929 -11.661 1.00 82.94 89 GLU A N 1
ATOM 717 C CA . GLU A 1 89 ? 9.547 14.051 -11.588 1.00 82.94 89 GLU A CA 1
ATOM 718 C C . GLU A 1 89 ? 10.625 13.964 -12.679 1.00 82.94 89 GLU A C 1
ATOM 720 O O . GLU A 1 89 ? 10.852 14.925 -13.416 1.00 82.94 89 GLU A O 1
ATOM 725 N N . ALA A 1 90 ? 11.229 12.784 -12.859 1.00 81.38 90 ALA A N 1
ATOM 726 C CA . ALA A 1 90 ? 12.256 12.546 -13.874 1.00 81.38 90 ALA A CA 1
ATOM 727 C C . ALA A 1 90 ? 11.727 12.657 -15.314 1.00 81.38 90 ALA A C 1
ATOM 729 O O . ALA A 1 90 ? 12.487 12.950 -16.236 1.00 81.38 90 ALA A O 1
ATOM 730 N N . SER A 1 91 ? 10.426 12.437 -15.529 1.00 74.88 91 SER A N 1
ATOM 731 C CA . SER A 1 91 ? 9.812 12.545 -16.857 1.00 74.88 91 SER A CA 1
ATOM 732 C C . SER A 1 91 ? 9.606 13.989 -17.332 1.00 74.88 91 SER A C 1
ATOM 734 O O . SER A 1 91 ? 9.167 14.187 -18.465 1.00 74.88 91 SER A O 1
ATOM 736 N N . GLY A 1 92 ? 9.894 14.997 -16.493 1.00 59.69 92 GLY A N 1
ATOM 737 C CA . GLY A 1 92 ? 9.771 16.423 -16.829 1.00 59.69 92 GLY A CA 1
ATOM 738 C C . GLY A 1 92 ? 8.335 16.897 -17.085 1.00 59.69 92 GLY A C 1
ATOM 739 O O . GLY A 1 92 ? 8.111 18.067 -17.391 1.00 59.69 92 GLY A O 1
ATOM 740 N N . LYS A 1 93 ? 7.347 16.007 -16.952 1.00 56.78 93 LYS A N 1
ATOM 741 C CA . LYS A 1 93 ? 5.929 16.321 -17.096 1.00 56.78 93 LYS A CA 1
ATOM 742 C C . LYS A 1 93 ? 5.449 16.993 -15.817 1.00 56.78 93 LYS A C 1
ATOM 744 O O . LYS A 1 93 ? 5.114 16.329 -14.840 1.00 56.78 93 LYS A O 1
ATOM 749 N N . GLY A 1 94 ? 5.405 18.324 -15.838 1.00 52.53 94 GLY A N 1
ATOM 750 C CA . GLY A 1 94 ? 4.695 19.099 -14.823 1.00 52.53 94 GLY A CA 1
ATOM 751 C C . GLY A 1 94 ? 3.200 18.727 -14.758 1.00 52.53 94 GLY A C 1
ATOM 752 O O . GLY A 1 94 ? 2.711 17.978 -15.611 1.00 52.53 94 GLY A O 1
ATOM 753 N N . PRO A 1 95 ? 2.429 19.282 -13.803 1.00 46.84 95 PRO A N 1
ATOM 754 C CA . PRO A 1 95 ? 1.053 18.859 -13.488 1.00 46.84 95 PRO A CA 1
ATOM 755 C C . PRO A 1 95 ? -0.003 18.975 -14.614 1.00 46.84 95 PRO A C 1
ATOM 757 O O . PRO A 1 95 ? -1.187 18.763 -14.359 1.00 46.84 95 PRO A O 1
ATOM 760 N N . GLY A 1 96 ? 0.375 19.314 -15.851 1.00 52.81 96 GLY A N 1
ATOM 761 C CA . GLY A 1 96 ? -0.536 19.584 -16.967 1.00 52.81 96 GLY A CA 1
ATOM 762 C C . GLY A 1 96 ? -0.323 18.764 -18.244 1.00 52.81 96 GLY A C 1
ATOM 763 O O . GLY A 1 96 ? -1.199 18.787 -19.104 1.00 52.81 96 GLY A O 1
ATOM 764 N N . GLU A 1 97 ? 0.771 18.012 -18.406 1.00 46.25 97 GLU A N 1
ATOM 765 C CA . GLU A 1 97 ? 1.132 17.463 -19.727 1.00 46.25 97 GLU A CA 1
ATOM 766 C C . GLU A 1 97 ? 0.907 15.946 -19.839 1.00 46.25 97 GLU A C 1
ATOM 768 O O . GLU A 1 97 ? 1.814 15.121 -19.974 1.00 46.25 97 GLU A O 1
ATOM 773 N N . ARG A 1 98 ? -0.376 15.569 -19.800 1.00 56.12 98 ARG A N 1
ATOM 774 C CA . ARG A 1 98 ? -0.880 14.191 -19.954 1.00 56.12 98 ARG A CA 1
ATOM 775 C C . ARG A 1 98 ? -0.849 13.688 -21.406 1.00 56.12 98 ARG A C 1
ATOM 777 O O . ARG A 1 98 ? -1.795 13.043 -21.841 1.00 56.12 98 ARG A O 1
ATOM 784 N N . ARG A 1 99 ? 0.183 13.991 -22.202 1.00 51.47 99 ARG A N 1
ATOM 785 C CA . ARG A 1 99 ? 0.270 13.421 -23.559 1.00 51.47 99 ARG A CA 1
ATOM 786 C C . ARG A 1 99 ? 0.945 12.056 -23.540 1.00 51.47 99 ARG A C 1
ATOM 788 O O . ARG A 1 99 ? 2.125 11.913 -23.213 1.00 51.47 99 ARG A O 1
ATOM 795 N N . GLU A 1 100 ? 0.107 11.066 -23.814 1.00 51.84 100 GLU A N 1
ATOM 796 C CA . GLU A 1 100 ? 0.360 9.638 -23.932 1.00 51.84 100 GLU A CA 1
ATOM 797 C C . GLU A 1 100 ? 1.504 9.356 -24.910 1.00 51.84 100 GLU A C 1
ATOM 799 O O . GLU A 1 100 ? 1.437 9.678 -26.093 1.00 51.84 100 GLU A O 1
ATOM 804 N N . GLY A 1 101 ? 2.576 8.751 -24.398 1.00 44.69 101 GLY A N 1
ATOM 805 C CA . GLY A 1 101 ? 3.547 8.047 -25.229 1.00 44.69 101 GLY A CA 1
ATOM 806 C C . GLY A 1 101 ? 3.089 6.603 -25.414 1.00 44.69 101 GLY A C 1
ATOM 807 O O . GLY A 1 101 ? 2.444 6.046 -24.532 1.00 44.69 101 GLY A O 1
ATOM 808 N N . VAL A 1 102 ? 3.461 5.967 -26.522 1.00 45.84 102 VAL A N 1
ATOM 809 C CA . VAL A 1 102 ? 3.072 4.585 -26.871 1.00 45.84 102 VAL A CA 1
ATOM 810 C C . VAL A 1 102 ? 3.394 3.571 -25.751 1.00 45.84 102 VAL A C 1
ATOM 812 O O . VAL A 1 102 ? 2.640 2.627 -25.544 1.00 45.84 102 VAL A O 1
ATOM 815 N N . ASN A 1 103 ? 4.425 3.814 -24.932 1.00 48.38 103 ASN A N 1
ATOM 816 C CA . ASN A 1 103 ? 4.779 2.978 -23.771 1.00 48.38 103 ASN A CA 1
ATOM 817 C C . ASN A 1 103 ? 3.839 3.170 -22.548 1.00 48.38 103 ASN A C 1
ATOM 819 O O . ASN A 1 103 ? 3.710 2.295 -21.692 1.00 48.38 103 ASN A O 1
ATOM 823 N N . ALA A 1 104 ? 3.124 4.298 -22.475 1.00 53.06 104 ALA A N 1
ATOM 824 C CA . ALA A 1 104 ? 2.106 4.543 -21.454 1.00 53.06 104 ALA A CA 1
ATOM 825 C C . ALA A 1 104 ? 0.851 3.687 -21.675 1.00 53.06 104 ALA A C 1
ATOM 827 O O . ALA A 1 104 ? 0.248 3.277 -20.691 1.00 53.06 104 ALA A O 1
ATOM 828 N N . SER A 1 105 ? 0.499 3.375 -22.930 1.00 52.66 105 SER A N 1
ATOM 829 C CA . SER A 1 105 ? -0.649 2.509 -23.246 1.00 52.66 105 SER A CA 1
ATOM 830 C C . SER A 1 105 ? -0.444 1.089 -22.707 1.00 52.66 105 SER A C 1
ATOM 832 O O . SER A 1 105 ? -1.217 0.642 -21.871 1.00 52.66 105 SER A O 1
ATOM 834 N N . VAL A 1 106 ? 0.696 0.459 -23.022 1.00 59.69 106 VAL A N 1
ATOM 835 C CA . VAL A 1 106 ? 1.069 -0.867 -22.493 1.00 59.69 106 VAL A CA 1
ATOM 836 C C . VAL A 1 106 ? 1.193 -0.850 -20.966 1.00 59.69 106 VAL A C 1
ATOM 838 O O . VAL A 1 106 ? 0.732 -1.768 -20.294 1.00 59.69 106 VAL A O 1
ATOM 841 N N . SER A 1 107 ? 1.770 0.209 -20.388 1.00 63.06 107 SER A N 1
ATOM 842 C CA . SER A 1 107 ? 1.852 0.355 -18.926 1.00 63.06 107 SER A CA 1
ATOM 843 C C . SER A 1 107 ? 0.470 0.515 -18.272 1.00 63.06 107 SER A C 1
ATOM 845 O O . SER A 1 107 ? 0.239 -0.007 -17.182 1.00 63.06 107 SER A O 1
ATOM 847 N N . SER A 1 108 ? -0.458 1.219 -18.925 1.00 66.69 108 SER A N 1
ATOM 848 C CA . SER A 1 108 ? -1.834 1.413 -18.457 1.00 66.69 108 SER A CA 1
ATOM 849 C C . SER A 1 108 ? -2.643 0.121 -18.549 1.00 66.69 108 SER A C 1
ATOM 851 O O . SER A 1 108 ? -3.310 -0.246 -17.580 1.00 66.69 108 SER A O 1
ATOM 853 N N . ASP A 1 109 ? -2.500 -0.621 -19.648 1.00 69.88 109 ASP A N 1
ATOM 854 C CA . ASP A 1 109 ? -3.123 -1.929 -19.837 1.00 69.88 109 ASP A CA 1
ATOM 855 C C . ASP A 1 109 ? -2.651 -2.908 -18.760 1.00 69.88 109 ASP A C 1
ATOM 857 O O . ASP A 1 109 ? -3.463 -3.563 -18.110 1.00 69.88 109 ASP A O 1
ATOM 861 N N . VAL A 1 110 ? -1.349 -2.935 -18.471 1.00 74.19 110 VAL A N 1
ATOM 862 C CA . VAL A 1 110 ? -0.769 -3.756 -17.400 1.00 74.19 110 VAL A CA 1
ATOM 863 C C . VAL A 1 110 ? -1.314 -3.375 -16.018 1.00 74.19 110 VAL A C 1
ATOM 865 O O . VAL A 1 110 ? -1.695 -4.253 -15.244 1.00 74.19 110 VAL A O 1
ATOM 868 N N . GLN A 1 111 ? -1.418 -2.082 -15.698 1.00 76.00 111 GLN A N 1
ATOM 869 C CA . GLN A 1 111 ? -2.025 -1.653 -14.432 1.00 76.00 111 GLN A CA 1
ATOM 870 C C . GLN A 1 111 ? -3.512 -2.016 -14.349 1.00 76.00 111 GLN A C 1
ATOM 872 O O . GLN A 1 111 ? -4.000 -2.401 -13.282 1.00 76.00 111 GLN A O 1
ATOM 877 N N . SER A 1 112 ? -4.234 -1.941 -15.469 1.00 82.44 112 SER A N 1
ATOM 878 C CA . SER A 1 112 ? -5.634 -2.358 -15.542 1.00 82.44 112 SER A CA 1
ATOM 879 C C . SER A 1 112 ? -5.795 -3.856 -15.270 1.00 82.44 112 SER A C 1
ATOM 881 O O . SER A 1 112 ? -6.744 -4.249 -14.594 1.00 82.44 112 SER A O 1
ATOM 883 N N . VAL A 1 113 ? -4.821 -4.677 -15.689 1.00 86.81 113 VAL A N 1
ATOM 884 C CA . VAL A 1 113 ? -4.806 -6.115 -15.408 1.00 86.81 113 VAL A CA 1
ATOM 885 C C . VAL A 1 113 ? -4.728 -6.371 -13.908 1.00 86.81 113 VAL A C 1
ATOM 887 O O . VAL A 1 113 ? -5.370 -7.298 -13.440 1.00 86.81 113 VAL A O 1
ATOM 890 N N . PHE A 1 114 ? -3.999 -5.591 -13.114 1.00 90.19 114 PHE A N 1
ATOM 891 C CA . PHE A 1 114 ? -3.908 -5.852 -11.668 1.00 90.19 114 PHE A CA 1
ATOM 892 C C . PHE A 1 114 ? -5.073 -5.267 -10.869 1.00 90.19 114 PHE A C 1
ATOM 894 O O . PHE A 1 114 ? -5.414 -5.767 -9.792 1.00 90.19 114 PHE A O 1
ATOM 901 N N . LYS A 1 115 ? -5.696 -4.206 -11.382 1.00 88.44 115 LYS A N 1
ATOM 902 C CA . LYS A 1 115 ? -6.756 -3.483 -10.684 1.00 88.44 115 LYS A CA 1
ATOM 903 C C . LYS A 1 115 ? -7.956 -4.391 -10.398 1.00 88.44 115 LYS A C 1
ATOM 905 O O . LYS A 1 115 ? -8.464 -5.089 -11.266 1.00 88.44 115 LYS A O 1
ATOM 910 N N . GLY A 1 116 ? -8.429 -4.361 -9.154 1.00 89.00 116 GLY A N 1
ATOM 911 C CA . GLY A 1 116 ? -9.627 -5.094 -8.733 1.00 89.00 116 GLY A CA 1
ATOM 912 C C . GLY A 1 116 ? -9.426 -6.589 -8.471 1.00 89.00 116 GLY A C 1
ATOM 913 O O . GLY A 1 116 ? -10.326 -7.204 -7.906 1.00 89.00 116 GLY A O 1
ATOM 914 N N . LYS A 1 117 ? -8.263 -7.170 -8.791 1.00 93.94 117 LYS A N 1
ATOM 915 C CA . LYS A 1 117 ? -7.979 -8.582 -8.499 1.00 93.94 117 LYS A CA 1
ATOM 916 C C . LYS A 1 117 ? -7.841 -8.843 -6.998 1.00 93.94 117 LYS A C 1
ATOM 918 O O . LYS A 1 117 ? -7.509 -7.938 -6.228 1.00 93.94 117 LYS A O 1
ATOM 923 N N . THR A 1 118 ? -8.127 -10.076 -6.590 1.00 95.75 118 THR A N 1
ATOM 924 C CA . THR A 1 118 ? -7.880 -10.556 -5.220 1.00 95.75 118 THR A CA 1
ATOM 925 C C . THR A 1 118 ? -6.417 -10.933 -5.034 1.00 95.75 118 THR A C 1
ATOM 927 O O . THR A 1 118 ? -5.701 -11.161 -6.017 1.00 95.75 118 THR A O 1
ATOM 930 N N . TYR A 1 119 ? -5.971 -11.054 -3.783 1.00 95.88 119 TYR A N 1
ATOM 931 C CA . TYR A 1 119 ? -4.608 -11.491 -3.483 1.00 95.88 119 TYR A CA 1
ATOM 932 C C . TYR A 1 119 ? -4.255 -12.812 -4.192 1.00 95.88 119 TYR A C 1
ATOM 934 O O . TYR A 1 119 ? -3.245 -12.893 -4.893 1.00 95.88 119 TYR A O 1
ATOM 942 N N . ASN A 1 120 ? -5.137 -13.813 -4.105 1.00 96.31 120 ASN A N 1
ATOM 943 C CA . ASN A 1 120 ? -4.930 -15.125 -4.726 1.00 96.31 120 ASN A CA 1
ATOM 944 C C . ASN A 1 120 ? -4.795 -15.040 -6.256 1.00 96.31 120 ASN A C 1
ATOM 946 O O . ASN A 1 120 ? -3.949 -15.703 -6.852 1.00 96.31 120 ASN A O 1
ATOM 950 N N . GLN A 1 121 ? -5.595 -14.194 -6.911 1.00 96.31 121 GLN A N 1
ATOM 951 C CA . GLN A 1 121 ? -5.496 -13.991 -8.359 1.00 96.31 121 GLN A CA 1
ATOM 952 C C . GLN A 1 121 ? -4.169 -13.330 -8.751 1.00 96.31 121 GLN A C 1
ATOM 954 O O . GLN A 1 121 ? -3.566 -13.706 -9.756 1.00 96.31 121 GLN A O 1
ATOM 959 N N . LEU A 1 122 ? -3.703 -12.359 -7.963 1.00 96.31 122 LEU A N 1
ATOM 960 C CA . LEU A 1 122 ? -2.409 -11.711 -8.178 1.00 96.31 122 LEU A CA 1
ATOM 961 C C . LEU A 1 122 ? -1.241 -12.673 -7.917 1.00 96.31 122 LEU A C 1
ATOM 963 O O . LEU A 1 122 ? -0.254 -12.631 -8.646 1.00 96.31 122 LEU A O 1
ATOM 967 N N . GLN A 1 123 ? -1.368 -13.587 -6.952 1.00 96.25 123 GLN A N 1
ATOM 968 C CA . GLN A 1 123 ? -0.365 -14.618 -6.672 1.00 96.25 123 GLN A CA 1
ATOM 969 C C . GLN A 1 123 ? -0.175 -15.586 -7.850 1.00 96.25 123 GLN A C 1
ATOM 971 O O . GLN A 1 123 ? 0.956 -15.935 -8.182 1.00 96.25 123 GLN A O 1
ATOM 976 N N . VAL A 1 124 ? -1.258 -15.978 -8.527 1.00 96.62 124 VAL A N 1
ATOM 977 C CA . VAL A 1 124 ? -1.170 -16.799 -9.749 1.00 96.62 124 VAL A CA 1
ATOM 978 C C . VAL A 1 124 ? -0.419 -16.053 -10.855 1.00 96.62 124 VAL A C 1
ATOM 980 O O . VAL A 1 124 ? 0.448 -16.624 -11.518 1.00 96.62 124 VAL A O 1
ATOM 983 N N . ILE A 1 125 ? -0.705 -14.760 -11.034 1.00 94.12 125 ILE A N 1
ATOM 984 C CA . ILE A 1 125 ? 0.009 -13.921 -12.007 1.00 94.12 125 ILE A CA 1
ATOM 985 C C . ILE A 1 125 ? 1.494 -13.827 -11.642 1.00 94.12 125 ILE A C 1
ATOM 987 O O . ILE A 1 125 ? 2.344 -13.981 -12.516 1.00 94.12 125 ILE A O 1
ATOM 991 N N . PHE A 1 126 ? 1.806 -13.631 -10.360 1.00 94.31 126 PHE A N 1
ATOM 992 C CA . PHE A 1 126 ? 3.174 -13.547 -9.852 1.00 94.31 126 PHE A CA 1
ATOM 993 C C . PHE A 1 126 ? 3.984 -14.797 -10.206 1.00 94.31 126 PHE A C 1
ATOM 995 O O . PHE A 1 126 ? 5.041 -14.685 -10.823 1.00 94.31 126 PHE A O 1
ATOM 1002 N N . GLN A 1 127 ? 3.444 -15.986 -9.927 1.00 95.94 127 GLN A N 1
ATOM 1003 C CA . GLN A 1 127 ? 4.086 -17.258 -10.275 1.00 95.94 127 GLN A CA 1
ATOM 1004 C C . GLN A 1 127 ? 4.301 -17.407 -11.788 1.00 95.94 127 GLN A C 1
ATOM 1006 O O . GLN A 1 127 ? 5.349 -17.880 -12.226 1.00 95.94 127 GLN A O 1
ATOM 1011 N N . GLY A 1 128 ? 3.333 -16.971 -12.600 1.00 93.19 128 GLY A N 1
ATOM 1012 C CA . GLY A 1 128 ? 3.461 -16.978 -14.057 1.00 93.19 128 GLY A CA 1
ATOM 1013 C C . GLY A 1 128 ? 4.583 -16.066 -14.563 1.00 93.19 128 GLY A C 1
ATOM 1014 O O . GLY A 1 128 ? 5.315 -16.440 -15.480 1.00 93.19 128 GLY A O 1
ATOM 1015 N N . ILE A 1 129 ? 4.747 -14.886 -13.959 1.00 91.25 129 ILE A N 1
ATOM 1016 C CA . ILE A 1 129 ? 5.825 -13.948 -14.296 1.00 91.25 129 ILE A CA 1
ATOM 1017 C C . ILE A 1 129 ? 7.185 -14.499 -13.853 1.00 91.25 129 ILE A C 1
ATOM 1019 O O . ILE A 1 129 ? 8.114 -14.524 -14.658 1.00 91.25 129 ILE A O 1
ATOM 1023 N N . GLU A 1 130 ? 7.306 -15.003 -12.623 1.00 93.31 130 GLU A N 1
ATOM 1024 C CA . GLU A 1 130 ? 8.549 -15.626 -12.148 1.00 93.31 130 GLU A CA 1
ATOM 1025 C C . GLU A 1 130 ? 8.959 -16.824 -13.011 1.00 93.31 130 GLU A C 1
ATOM 1027 O O . GLU A 1 130 ? 10.139 -16.990 -13.323 1.00 93.31 130 GLU A O 1
ATOM 1032 N N . GLY A 1 131 ? 7.990 -17.637 -13.441 1.00 93.31 131 GLY A N 1
ATOM 1033 C CA . GLY A 1 131 ? 8.221 -18.739 -14.370 1.00 93.31 131 GLY A CA 1
ATOM 1034 C C . GLY A 1 131 ? 8.794 -18.267 -15.708 1.00 93.31 131 GLY A C 1
ATOM 1035 O O . GLY A 1 131 ? 9.754 -18.860 -16.199 1.00 93.31 131 GLY A O 1
ATOM 1036 N N . LYS A 1 132 ? 8.269 -17.167 -16.268 1.00 89.69 132 LYS A N 1
ATOM 1037 C CA . LYS A 1 132 ? 8.792 -16.561 -17.507 1.00 89.69 132 LYS A CA 1
ATOM 1038 C C . LYS A 1 132 ? 10.213 -16.028 -17.341 1.00 89.69 132 LYS A C 1
ATOM 1040 O O . LYS A 1 132 ? 11.049 -16.279 -18.202 1.00 89.69 132 LYS A O 1
ATOM 1045 N N . ILE A 1 133 ? 10.496 -15.336 -16.238 1.00 90.81 133 ILE A N 1
ATOM 1046 C CA . ILE A 1 133 ? 11.837 -14.802 -15.957 1.00 90.81 133 ILE A CA 1
ATOM 1047 C C . ILE A 1 133 ? 12.841 -15.947 -15.802 1.00 90.81 133 ILE A C 1
ATOM 1049 O O . ILE A 1 133 ? 13.924 -15.904 -16.378 1.00 90.81 133 ILE A O 1
ATOM 1053 N N . ARG A 1 134 ? 12.462 -17.008 -15.080 1.00 91.12 134 ARG A N 1
ATOM 1054 C CA . ARG A 1 134 ? 13.310 -18.188 -14.867 1.00 91.12 134 ARG A CA 1
ATOM 1055 C C . ARG A 1 134 ? 13.576 -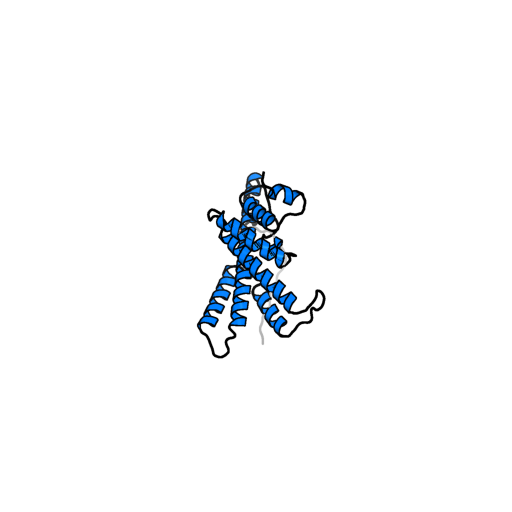18.970 -16.152 1.00 91.12 134 ARG A C 1
ATOM 1057 O O . ARG A 1 134 ? 14.678 -19.480 -16.319 1.00 91.12 134 ARG A O 1
ATOM 1064 N N . ALA A 1 135 ? 12.580 -19.088 -17.031 1.00 91.31 135 ALA A N 1
ATOM 1065 C CA . ALA A 1 135 ? 12.743 -19.745 -18.327 1.00 91.31 135 ALA A CA 1
ATOM 1066 C C . ALA A 1 135 ? 13.760 -19.012 -19.220 1.00 91.31 135 ALA A C 1
ATOM 1068 O O . ALA A 1 135 ? 14.441 -19.649 -20.021 1.00 91.31 135 ALA A O 1
ATOM 1069 N N . GLY A 1 136 ? 13.897 -17.694 -19.040 1.00 88.00 136 GLY A N 1
ATOM 1070 C CA . GLY A 1 136 ? 14.838 -16.869 -19.785 1.00 88.00 136 GLY A CA 1
ATOM 1071 C C . GLY A 1 136 ? 14.503 -16.778 -21.276 1.00 88.00 136 GLY A C 1
ATOM 1072 O O . GLY A 1 136 ? 13.493 -17.292 -21.760 1.00 88.00 136 GLY A O 1
ATOM 1073 N N . GLY A 1 137 ? 15.361 -16.094 -22.028 1.00 85.31 137 GLY A N 1
ATOM 1074 C CA . GLY A 1 137 ? 15.266 -16.044 -23.482 1.00 85.31 137 GLY A CA 1
ATOM 1075 C C . GLY A 1 137 ? 16.158 -14.963 -24.091 1.00 85.31 137 GLY A C 1
ATOM 1076 O O . GLY A 1 137 ? 16.394 -13.933 -23.453 1.00 85.31 137 GLY A O 1
ATOM 1077 N N . PRO A 1 138 ? 16.652 -15.161 -25.327 1.00 73.25 138 PRO A N 1
ATOM 1078 C CA . PRO A 1 138 ? 17.269 -14.075 -26.072 1.00 73.25 138 PRO A CA 1
ATOM 1079 C C . PRO A 1 138 ? 16.180 -13.017 -26.295 1.00 73.25 138 PRO A C 1
ATOM 1081 O O . PRO A 1 138 ? 15.107 -13.351 -26.793 1.00 73.25 138 PRO A O 1
ATOM 1084 N N . ASN A 1 139 ? 16.431 -11.765 -25.905 1.00 81.62 139 ASN A N 1
ATOM 1085 C CA . ASN A 1 139 ? 15.486 -10.629 -25.907 1.00 81.62 139 ASN A CA 1
ATOM 1086 C C . ASN A 1 139 ? 14.598 -10.455 -24.657 1.00 81.62 139 ASN A C 1
ATOM 1088 O O . ASN A 1 139 ? 13.640 -9.682 -24.701 1.00 81.62 139 ASN A O 1
ATOM 1092 N N . LEU A 1 140 ? 14.894 -11.119 -23.534 1.00 86.44 140 LEU A N 1
ATOM 1093 C CA . LEU A 1 140 ? 14.217 -10.807 -22.273 1.00 86.44 140 LEU A CA 1
ATOM 1094 C C . LEU A 1 140 ? 14.703 -9.456 -21.711 1.00 86.44 140 LEU A C 1
ATOM 1096 O O . LEU A 1 140 ? 15.867 -9.319 -21.339 1.00 86.44 140 LEU A O 1
ATOM 1100 N N . ASP A 1 141 ? 13.806 -8.475 -21.609 1.00 88.00 141 ASP A N 1
ATOM 1101 C CA . ASP A 1 141 ? 14.081 -7.202 -20.930 1.00 88.00 141 ASP A CA 1
ATOM 1102 C C . ASP A 1 141 ? 13.937 -7.366 -19.408 1.00 88.00 141 ASP A C 1
ATOM 1104 O O . ASP A 1 141 ? 12.842 -7.266 -18.850 1.00 88.00 141 ASP A O 1
ATOM 1108 N N . MET A 1 142 ? 15.055 -7.646 -18.735 1.00 88.19 142 MET A N 1
ATOM 1109 C CA . MET A 1 142 ? 15.091 -7.818 -17.279 1.00 88.19 142 MET A CA 1
ATOM 1110 C C . MET A 1 142 ? 14.587 -6.581 -16.528 1.00 88.19 142 MET A C 1
ATOM 1112 O O . MET A 1 142 ? 13.846 -6.734 -15.561 1.00 88.19 142 MET A O 1
ATOM 1116 N N . GLY A 1 143 ? 14.903 -5.371 -17.000 1.00 87.62 143 GLY A N 1
ATOM 1117 C CA . GLY A 1 143 ? 14.483 -4.133 -16.340 1.00 87.62 143 GLY A CA 1
ATOM 1118 C C . GLY A 1 143 ? 12.968 -3.933 -16.394 1.00 87.62 143 GLY A C 1
ATOM 1119 O O . GLY A 1 143 ? 12.347 -3.556 -15.396 1.00 87.62 143 GLY A O 1
ATOM 1120 N N . TYR A 1 144 ? 12.342 -4.260 -17.529 1.00 88.00 144 TYR A N 1
ATOM 1121 C CA . TYR A 1 144 ? 10.883 -4.279 -17.636 1.00 88.00 144 TYR A CA 1
ATOM 1122 C C . TYR A 1 144 ? 10.261 -5.266 -16.641 1.00 88.00 144 TYR A C 1
ATOM 1124 O O . TYR A 1 144 ? 9.377 -4.884 -15.871 1.00 88.00 144 TYR A O 1
ATOM 1132 N N . TRP A 1 145 ? 10.732 -6.516 -16.611 1.00 89.44 145 TRP A N 1
ATOM 1133 C CA . TRP A 1 145 ? 10.167 -7.551 -15.741 1.00 89.44 145 TRP A CA 1
ATOM 1134 C C . TRP A 1 145 ? 10.388 -7.284 -14.249 1.00 89.44 145 TRP A C 1
ATOM 1136 O O . TRP A 1 145 ? 9.490 -7.548 -13.449 1.00 89.44 145 TRP A O 1
ATOM 1146 N N . GLU A 1 146 ? 11.533 -6.721 -13.866 1.00 88.75 146 GLU A N 1
ATOM 1147 C CA . GLU A 1 146 ? 11.795 -6.273 -12.495 1.00 88.75 146 GLU A CA 1
ATOM 1148 C C . GLU A 1 146 ? 10.816 -5.174 -12.077 1.00 88.75 146 GLU A C 1
ATOM 1150 O O . GLU A 1 146 ? 10.172 -5.290 -11.030 1.00 88.75 146 GLU A O 1
ATOM 1155 N N . SER A 1 147 ? 10.621 -4.161 -12.931 1.00 86.88 147 SER A N 1
ATOM 1156 C CA . SER A 1 147 ? 9.657 -3.087 -12.669 1.00 86.88 147 SER A CA 1
ATOM 1157 C C . SER A 1 147 ? 8.218 -3.611 -12.578 1.00 86.88 147 SER A C 1
ATOM 1159 O O . SER A 1 147 ? 7.446 -3.185 -11.717 1.00 86.88 147 SER A O 1
ATOM 1161 N N . LEU A 1 148 ? 7.868 -4.600 -13.406 1.00 90.38 148 LEU A N 1
ATOM 1162 C CA . LEU A 1 148 ? 6.556 -5.236 -13.398 1.00 90.38 148 LEU A CA 1
ATOM 1163 C C . LEU A 1 148 ? 6.319 -6.040 -12.116 1.00 90.38 148 LEU A C 1
ATOM 1165 O O . LEU A 1 148 ? 5.242 -5.966 -11.523 1.00 90.38 148 LEU A O 1
ATOM 1169 N N . LEU A 1 149 ? 7.321 -6.800 -11.670 1.00 91.56 149 LEU A N 1
ATOM 1170 C CA . LEU A 1 149 ? 7.255 -7.542 -10.415 1.00 91.56 149 LEU A CA 1
ATOM 1171 C C . LEU A 1 149 ? 7.152 -6.607 -9.209 1.00 91.56 149 LEU A C 1
ATOM 1173 O O . LEU A 1 149 ? 6.407 -6.910 -8.278 1.00 91.56 149 LEU A O 1
ATOM 1177 N N . GLN A 1 150 ? 7.866 -5.479 -9.213 1.00 91.75 150 GLN A N 1
ATOM 1178 C CA . GLN A 1 150 ? 7.746 -4.464 -8.165 1.00 91.75 150 GLN A CA 1
ATOM 1179 C C . GLN A 1 150 ? 6.311 -3.923 -8.084 1.00 91.75 150 GLN A C 1
ATOM 1181 O O . GLN A 1 150 ? 5.697 -3.972 -7.017 1.00 91.75 150 GLN A O 1
ATOM 1186 N N . GLN A 1 151 ? 5.736 -3.513 -9.220 1.00 92.00 151 GLN A N 1
ATOM 1187 C CA . GLN A 1 151 ? 4.345 -3.052 -9.287 1.00 92.00 151 GLN A CA 1
ATOM 1188 C C . GLN A 1 151 ? 3.360 -4.128 -8.811 1.00 92.00 151 GLN A C 1
ATOM 1190 O O . GLN A 1 151 ? 2.442 -3.845 -8.038 1.00 92.00 151 GLN A O 1
ATOM 1195 N N . LEU A 1 152 ? 3.553 -5.380 -9.235 1.00 94.25 152 LEU A N 1
ATOM 1196 C CA . LEU A 1 152 ? 2.693 -6.490 -8.837 1.00 94.25 152 LEU A CA 1
ATOM 1197 C C . LEU A 1 152 ? 2.745 -6.744 -7.325 1.00 94.25 152 LEU A C 1
ATOM 1199 O O . LEU A 1 152 ? 1.695 -6.927 -6.710 1.00 94.25 152 LEU A O 1
ATOM 1203 N N . ARG A 1 153 ? 3.931 -6.697 -6.703 1.00 95.44 153 ARG A N 1
ATOM 1204 C CA . ARG A 1 153 ? 4.078 -6.829 -5.242 1.00 95.44 153 ARG A CA 1
ATOM 1205 C C . ARG A 1 153 ? 3.300 -5.746 -4.499 1.00 95.44 153 ARG A C 1
ATOM 1207 O O . ARG A 1 153 ? 2.593 -6.062 -3.543 1.00 95.44 153 ARG A O 1
ATOM 1214 N N . ALA A 1 154 ? 3.344 -4.507 -4.980 1.00 95.38 154 ALA A N 1
ATOM 1215 C CA . ALA A 1 154 ? 2.575 -3.415 -4.395 1.00 95.38 154 ALA A CA 1
ATOM 1216 C C . ALA A 1 154 ? 1.058 -3.589 -4.582 1.00 95.38 154 ALA A C 1
ATOM 1218 O O . ALA A 1 154 ? 0.279 -3.278 -3.683 1.00 95.38 154 ALA A O 1
ATOM 1219 N N . HIS A 1 155 ? 0.607 -4.127 -5.719 1.00 95.69 155 HIS A N 1
ATOM 1220 C CA . HIS A 1 155 ? -0.800 -4.498 -5.907 1.00 95.69 155 HIS A CA 1
ATOM 1221 C C . HIS A 1 155 ? -1.234 -5.646 -4.986 1.00 95.69 155 HIS A C 1
ATOM 1223 O O . HIS A 1 155 ? -2.341 -5.605 -4.452 1.00 95.69 155 HIS A O 1
ATOM 1229 N N . MET A 1 156 ? -0.373 -6.641 -4.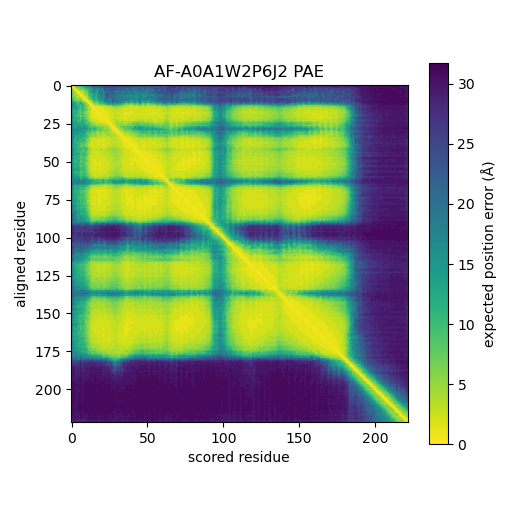763 1.00 97.12 156 MET A N 1
ATOM 1230 C CA . MET A 1 156 ? -0.631 -7.737 -3.823 1.00 97.12 156 MET A CA 1
ATOM 1231 C C . MET A 1 156 ? -0.752 -7.223 -2.387 1.00 97.12 156 MET A C 1
ATOM 1233 O O . MET A 1 156 ? -1.688 -7.612 -1.693 1.00 97.12 156 MET A O 1
ATOM 1237 N N . ALA A 1 157 ? 0.134 -6.315 -1.968 1.00 97.50 157 ALA A N 1
ATOM 1238 C CA . ALA A 1 157 ? 0.059 -5.655 -0.667 1.00 97.50 157 ALA A CA 1
ATOM 1239 C C . ALA A 1 157 ? -1.240 -4.842 -0.513 1.00 97.50 157 ALA A C 1
ATOM 1241 O O . ALA A 1 157 ? -1.966 -5.016 0.464 1.00 97.50 157 ALA A O 1
ATOM 1242 N N . ARG A 1 158 ? -1.616 -4.033 -1.520 1.00 96.25 158 ARG A N 1
ATOM 1243 C CA . ARG A 1 158 ? -2.905 -3.306 -1.524 1.00 96.25 158 ARG A CA 1
ATOM 1244 C C . ARG A 1 158 ? -4.095 -4.264 -1.410 1.00 96.25 158 ARG A C 1
ATOM 1246 O O . ARG A 1 158 ? -5.019 -4.000 -0.645 1.00 96.25 158 ARG A O 1
ATOM 1253 N N . ALA A 1 159 ? -4.074 -5.384 -2.137 1.00 96.75 159 ALA A N 1
ATOM 1254 C CA . ALA A 1 159 ? -5.135 -6.387 -2.081 1.00 96.75 159 ALA A CA 1
ATOM 1255 C C . ALA A 1 159 ? -5.252 -7.030 -0.690 1.00 96.75 159 ALA A C 1
ATOM 1257 O O . ALA A 1 159 ? -6.366 -7.111 -0.178 1.00 96.75 159 ALA A O 1
ATOM 1258 N N . ARG A 1 160 ? -4.131 -7.411 -0.059 1.00 97.00 160 ARG A N 1
ATOM 1259 C CA . ARG A 1 160 ? -4.114 -7.959 1.309 1.00 97.00 160 ARG A CA 1
ATOM 1260 C C . ARG A 1 160 ? -4.666 -6.975 2.333 1.00 97.00 160 ARG A C 1
ATOM 1262 O O . ARG A 1 160 ? -5.522 -7.349 3.128 1.00 97.00 160 ARG A O 1
ATOM 1269 N N . LEU A 1 161 ? -4.234 -5.715 2.284 1.00 96.69 161 LEU A N 1
ATOM 1270 C CA . LEU A 1 161 ? -4.723 -4.682 3.200 1.00 96.69 161 LEU A CA 1
ATOM 1271 C C . LEU A 1 161 ? -6.213 -4.402 3.012 1.00 96.69 161 LEU A C 1
ATOM 1273 O O . LEU A 1 161 ? -6.935 -4.266 3.995 1.00 96.69 161 LEU A O 1
ATOM 1277 N N . ARG A 1 162 ? -6.689 -4.361 1.764 1.00 96.12 162 ARG A N 1
ATOM 1278 C CA . ARG A 1 162 ? -8.117 -4.215 1.464 1.00 96.12 162 ARG A CA 1
ATOM 1279 C C . ARG A 1 162 ? -8.926 -5.400 1.987 1.00 96.12 162 ARG A C 1
ATOM 1281 O O . ARG A 1 162 ? -9.975 -5.199 2.585 1.00 96.12 162 ARG A O 1
ATOM 1288 N N . GLU A 1 163 ? -8.470 -6.626 1.743 1.00 95.75 163 GLU A N 1
ATOM 1289 C CA . GLU A 1 163 ? -9.156 -7.840 2.202 1.00 95.75 163 GLU A CA 1
ATOM 1290 C C . GLU A 1 163 ? -9.200 -7.894 3.740 1.00 95.75 163 GLU A C 1
ATOM 1292 O O . GLU A 1 163 ? -10.286 -8.035 4.301 1.00 95.75 163 GLU A O 1
ATOM 1297 N N . ARG A 1 164 ? -8.075 -7.618 4.421 1.00 94.62 164 ARG A N 1
ATOM 1298 C CA . ARG A 1 164 ? -8.013 -7.464 5.887 1.00 94.62 164 ARG A CA 1
ATOM 1299 C C . ARG A 1 164 ? -8.994 -6.408 6.391 1.00 94.62 164 ARG A C 1
ATOM 1301 O O . ARG A 1 164 ? -9.750 -6.669 7.321 1.00 94.62 164 ARG A O 1
ATOM 1308 N N . HIS A 1 165 ? -9.011 -5.231 5.768 1.00 94.94 165 HIS A N 1
ATOM 1309 C CA . HIS A 1 165 ? -9.910 -4.142 6.147 1.00 94.94 165 HIS A CA 1
ATOM 1310 C C . HIS A 1 165 ? -11.385 -4.555 6.039 1.00 94.94 165 HIS A C 1
ATOM 1312 O O . HIS A 1 165 ? -12.171 -4.330 6.959 1.00 94.94 165 HIS A O 1
ATOM 1318 N N . GLN A 1 166 ? -11.762 -5.226 4.947 1.00 94.12 166 GLN A N 1
ATOM 1319 C CA . GLN A 1 166 ? -13.116 -5.751 4.781 1.00 94.12 166 GLN A CA 1
ATOM 1320 C C . GLN A 1 166 ? -13.476 -6.780 5.853 1.00 94.12 166 GLN A C 1
ATOM 1322 O O . GLN A 1 166 ? -14.607 -6.773 6.337 1.00 94.12 166 GLN A O 1
ATOM 1327 N N . ASP A 1 167 ? -12.545 -7.652 6.233 1.00 93.25 167 ASP A N 1
ATOM 1328 C CA . ASP A 1 167 ? -12.782 -8.650 7.275 1.00 93.25 167 ASP A CA 1
ATOM 1329 C C . ASP A 1 167 ? -12.974 -8.005 8.650 1.00 93.25 167 ASP A C 1
ATOM 1331 O O . ASP A 1 167 ? -13.921 -8.358 9.354 1.00 93.25 167 ASP A O 1
ATOM 1335 N N . VAL A 1 168 ? -12.172 -6.991 8.990 1.00 91.56 168 VAL A N 1
ATOM 1336 C CA . VAL A 1 168 ? -12.355 -6.192 10.214 1.00 91.56 168 VAL A CA 1
ATOM 1337 C C . VAL A 1 168 ? -13.731 -5.521 10.222 1.00 91.56 168 VAL A C 1
ATOM 1339 O O . VAL A 1 168 ? -14.460 -5.613 11.210 1.00 91.56 168 VAL A O 1
ATOM 1342 N N . LEU A 1 169 ? -14.145 -4.903 9.111 1.00 91.69 169 LEU A N 1
ATOM 1343 C CA . LEU A 1 169 ? -15.470 -4.284 8.998 1.00 91.69 169 LEU A CA 1
ATOM 1344 C C . LEU A 1 169 ? -16.609 -5.304 9.137 1.00 91.69 169 LEU A C 1
ATOM 1346 O O . LEU A 1 169 ? -17.594 -5.035 9.825 1.00 91.69 169 LEU A O 1
ATOM 1350 N N . ARG A 1 170 ? -16.480 -6.490 8.525 1.00 91.75 170 ARG A N 1
ATOM 1351 C CA . ARG A 1 170 ? -17.461 -7.582 8.662 1.00 91.75 170 ARG A CA 1
ATOM 1352 C C . ARG A 1 170 ? -17.570 -8.055 10.109 1.00 91.75 170 ARG A C 1
ATOM 1354 O O . ARG A 1 170 ? -18.685 -8.240 10.593 1.00 91.75 170 ARG A O 1
ATOM 1361 N N . GLN A 1 171 ? -16.442 -8.225 10.799 1.00 90.31 171 GLN A N 1
ATOM 1362 C CA . GLN A 1 171 ? -16.409 -8.636 12.204 1.00 90.31 171 GLN A CA 1
ATOM 1363 C C . GLN A 1 171 ? -17.061 -7.592 13.114 1.00 90.31 171 GLN A C 1
ATOM 1365 O O . GLN A 1 171 ? -17.905 -7.945 13.937 1.00 90.31 171 GLN A O 1
ATOM 1370 N N . LYS A 1 172 ? -16.745 -6.306 12.924 1.00 89.19 172 LYS A N 1
ATOM 1371 C CA . LYS A 1 172 ? -17.361 -5.208 13.684 1.00 89.19 172 LYS A CA 1
ATOM 1372 C C . LYS A 1 172 ? -18.863 -5.122 13.441 1.00 89.19 172 LYS A C 1
ATOM 1374 O O . LYS A 1 172 ? -19.636 -5.046 14.390 1.00 89.19 172 LYS A O 1
ATOM 1379 N N . LEU A 1 173 ? -19.300 -5.234 12.185 1.00 88.12 173 LEU A N 1
ATOM 1380 C CA . LEU A 1 173 ? -20.723 -5.265 11.847 1.00 88.12 173 LEU A CA 1
ATOM 1381 C C . LEU A 1 173 ? -21.445 -6.453 12.500 1.00 88.12 173 LEU A C 1
ATOM 1383 O O . LEU A 1 173 ? -22.574 -6.304 12.963 1.00 88.12 173 LEU A O 1
ATOM 1387 N N . PHE A 1 174 ? -20.811 -7.626 12.532 1.00 88.12 174 PHE A N 1
ATOM 1388 C CA . PHE A 1 174 ? -21.370 -8.811 13.179 1.00 88.12 174 PHE A CA 1
ATOM 1389 C C . PHE A 1 174 ? -21.538 -8.610 14.692 1.00 88.12 174 PHE A C 1
ATOM 1391 O O . PHE A 1 174 ? -22.619 -8.876 15.216 1.00 88.12 174 PHE A O 1
ATOM 1398 N N . LYS A 1 175 ? -20.518 -8.075 15.376 1.00 86.19 175 LYS A N 1
ATOM 1399 C CA . LYS A 1 175 ? -20.586 -7.757 16.813 1.00 86.19 175 LYS A CA 1
ATOM 1400 C C . LYS A 1 175 ? -21.672 -6.722 17.123 1.00 86.19 175 LYS A C 1
ATOM 1402 O O . LYS A 1 175 ? -22.512 -6.969 17.980 1.00 86.19 175 LYS A O 1
ATOM 1407 N N . LEU A 1 176 ? -21.737 -5.632 16.356 1.00 85.06 176 LEU A N 1
ATOM 1408 C CA . LEU A 1 176 ? -22.763 -4.594 16.526 1.00 85.06 176 LEU A CA 1
ATOM 1409 C C . LEU A 1 176 ? -24.190 -5.143 16.372 1.00 85.06 176 LEU A C 1
ATOM 1411 O O . LEU A 1 176 ? -25.081 -4.773 17.133 1.00 85.06 176 LEU A O 1
ATOM 1415 N N . LYS A 1 177 ? -24.421 -6.048 15.410 1.00 84.75 177 LYS A N 1
ATOM 1416 C CA . LYS A 1 177 ? -25.729 -6.709 15.243 1.00 84.75 177 LYS A CA 1
ATOM 1417 C C . LYS A 1 177 ? -26.098 -7.575 16.448 1.00 84.75 177 LYS A C 1
ATOM 1419 O O . LYS A 1 177 ? -27.257 -7.568 16.857 1.00 84.75 177 LYS A O 1
ATOM 1424 N N . GLN A 1 178 ? -25.123 -8.286 17.016 1.00 82.50 178 GLN A N 1
ATOM 1425 C CA . GLN A 1 178 ? -25.318 -9.102 18.214 1.00 82.50 178 GLN A CA 1
ATOM 1426 C C . GLN A 1 178 ? -25.657 -8.235 19.438 1.00 82.50 178 GLN A C 1
ATOM 1428 O O . GLN A 1 178 ? -26.593 -8.555 20.166 1.00 82.50 178 GLN A O 1
ATOM 1433 N N . GLU A 1 179 ? -24.957 -7.115 19.634 1.00 80.38 179 GLU A N 1
ATOM 1434 C CA . GLU A 1 179 ? -25.201 -6.178 20.744 1.00 80.38 179 GLU A CA 1
ATOM 1435 C C . GLU A 1 179 ? -26.569 -5.484 20.660 1.00 80.38 179 GLU A C 1
ATOM 1437 O O . GLU A 1 179 ? -27.184 -5.195 21.684 1.00 80.38 179 GLU A O 1
ATOM 1442 N N . GLN A 1 180 ? -27.074 -5.246 19.446 1.00 76.81 180 GLN A N 1
ATOM 1443 C CA . GLN A 1 180 ? -28.387 -4.635 19.217 1.00 76.81 180 GLN A CA 1
ATOM 1444 C C . GLN A 1 180 ? -29.556 -5.634 19.305 1.00 76.81 180 GLN A C 1
ATOM 1446 O O . GLN A 1 180 ? -30.704 -5.234 19.116 1.00 76.81 180 GLN A O 1
ATOM 1451 N N . GLY A 1 181 ? -29.295 -6.919 19.586 1.00 64.19 181 GLY A N 1
ATOM 1452 C CA . GLY A 1 181 ? -30.336 -7.947 19.708 1.00 64.19 181 GLY A CA 1
ATOM 1453 C C . GLY A 1 181 ? -31.090 -8.225 18.404 1.00 64.19 181 GLY A C 1
ATOM 1454 O O . GLY A 1 181 ? -32.197 -8.761 18.433 1.00 64.19 181 GLY A O 1
ATOM 1455 N N . VAL A 1 182 ? -30.516 -7.845 17.259 1.00 58.84 182 VAL A N 1
ATOM 1456 C CA . VAL A 1 182 ? -31.100 -8.124 15.948 1.00 58.84 182 VAL A CA 1
ATOM 1457 C C . VAL A 1 182 ? -30.777 -9.576 15.623 1.00 58.84 182 VAL A C 1
ATOM 1459 O O . VAL A 1 182 ? -29.676 -9.880 15.159 1.00 58.84 182 VAL A O 1
ATOM 1462 N N . GLU A 1 183 ? -31.719 -10.483 15.893 1.00 52.88 183 GLU A N 1
ATOM 1463 C CA . GLU A 1 183 ? -31.629 -11.847 15.378 1.00 52.88 183 GLU A CA 1
ATOM 1464 C C . GLU A 1 183 ? -31.448 -11.770 13.861 1.00 52.88 183 GLU A C 1
ATOM 1466 O O . GLU A 1 183 ? -32.254 -11.187 13.133 1.00 52.88 183 GLU A O 1
ATOM 1471 N N . SER A 1 184 ? -30.331 -12.305 13.378 1.00 52.09 184 SER A N 1
ATOM 1472 C CA . SER A 1 184 ? -30.065 -12.435 11.956 1.00 52.09 184 SER A CA 1
ATOM 1473 C C . SER A 1 184 ? -31.008 -13.482 11.373 1.00 52.09 184 SER A C 1
ATOM 1475 O O . SER A 1 184 ? -30.635 -14.649 11.248 1.00 52.09 184 SER A O 1
ATOM 1477 N N . GLU A 1 185 ? -32.223 -13.080 11.010 1.00 52.25 185 GLU A N 1
ATOM 1478 C CA . GLU A 1 185 ? -33.027 -13.868 10.084 1.00 52.25 185 GLU A CA 1
ATOM 1479 C C . GLU A 1 185 ? -32.259 -14.005 8.756 1.00 52.25 185 GLU A C 1
ATOM 1481 O O . GLU A 1 185 ? -31.663 -13.031 8.270 1.00 52.25 185 GLU A O 1
ATOM 1486 N N . PRO A 1 186 ? -32.232 -15.202 8.142 1.00 49.84 186 PRO A N 1
ATOM 1487 C CA . PRO A 1 186 ? -31.662 -15.362 6.817 1.00 49.84 186 PRO A CA 1
ATOM 1488 C C . PRO A 1 186 ? -32.460 -14.491 5.845 1.00 49.84 186 PRO A C 1
ATOM 1490 O O . PRO A 1 186 ? -33.652 -14.703 5.645 1.00 49.84 186 PRO A O 1
ATOM 1493 N N . LEU A 1 187 ? -31.787 -13.539 5.196 1.00 53.78 187 LEU A N 1
ATOM 1494 C CA . LEU A 1 187 ? -32.363 -12.581 4.239 1.00 53.78 187 LEU A CA 1
ATOM 1495 C C . LEU A 1 187 ? -32.985 -13.214 2.974 1.00 53.78 187 LEU A C 1
ATOM 1497 O O . LEU A 1 187 ? -33.413 -12.500 2.072 1.00 53.78 187 LEU A O 1
ATOM 1501 N N . PHE A 1 188 ? -33.057 -14.542 2.907 1.00 44.59 188 PHE A N 1
ATOM 1502 C CA . PHE A 1 188 ? -33.756 -15.282 1.872 1.00 44.59 188 PHE A CA 1
ATOM 1503 C C . PHE A 1 188 ? -34.584 -16.388 2.527 1.00 44.59 188 PHE A C 1
ATOM 1505 O O . PHE A 1 188 ? -34.015 -17.394 2.964 1.00 44.59 188 PHE A O 1
ATOM 1512 N N . PRO A 1 189 ? -35.922 -16.271 2.554 1.00 46.09 189 PRO A N 1
ATOM 1513 C CA . PRO A 1 189 ? -36.764 -17.439 2.700 1.00 46.09 189 PRO A CA 1
ATOM 1514 C C . PRO A 1 189 ? -36.425 -18.352 1.522 1.00 46.09 189 PRO A C 1
ATOM 1516 O O . PRO A 1 189 ? -36.678 -18.010 0.365 1.00 46.09 189 PRO A O 1
ATOM 1519 N N . ILE A 1 190 ? -35.815 -19.506 1.795 1.00 47.03 190 ILE A N 1
ATOM 1520 C CA . ILE A 1 190 ? -35.836 -20.609 0.841 1.00 47.03 190 ILE A CA 1
ATOM 1521 C C . ILE A 1 190 ? -37.319 -20.911 0.662 1.00 47.03 190 ILE A C 1
ATOM 1523 O O . ILE A 1 190 ? -37.942 -21.521 1.531 1.00 47.03 190 ILE A O 1
ATOM 1527 N N . LEU A 1 191 ? -37.892 -20.432 -0.442 1.00 47.09 191 LEU A N 1
ATOM 1528 C CA . LEU A 1 191 ? -39.165 -20.906 -0.948 1.00 47.09 191 LEU A CA 1
ATOM 1529 C C . LEU A 1 191 ? -38.978 -22.404 -1.202 1.00 47.09 191 LEU A C 1
ATOM 1531 O O . LEU A 1 191 ? -38.569 -22.821 -2.285 1.00 47.09 191 LEU A O 1
ATOM 1535 N N . LYS A 1 192 ? -39.245 -23.224 -0.182 1.00 46.34 192 LYS A N 1
ATOM 1536 C CA . LYS A 1 192 ? -39.627 -24.614 -0.386 1.00 46.34 192 LYS A CA 1
ATOM 1537 C C . LYS A 1 192 ? -40.941 -24.552 -1.151 1.00 46.34 192 LYS A C 1
ATOM 1539 O O . LYS A 1 192 ? -42.013 -24.445 -0.568 1.00 46.34 192 LYS A O 1
ATOM 1544 N N . SER A 1 193 ? -40.836 -24.532 -2.472 1.00 41.56 193 SER A N 1
ATOM 1545 C CA . SER A 1 193 ? -41.943 -24.884 -3.342 1.00 41.56 193 SER A CA 1
ATOM 1546 C C . SER A 1 193 ? -42.166 -26.381 -3.162 1.00 41.56 193 SER A C 1
ATOM 1548 O O . SER A 1 193 ? -41.545 -27.207 -3.822 1.00 41.56 193 SER A O 1
ATOM 1550 N N . GLU A 1 194 ? -43.015 -26.738 -2.202 1.00 40.50 194 GLU A N 1
ATOM 1551 C CA . GLU A 1 194 ? -43.707 -28.018 -2.260 1.00 40.50 194 GLU A CA 1
ATOM 1552 C C . GLU A 1 194 ? -44.745 -27.929 -3.385 1.00 40.50 194 GLU A C 1
ATOM 1554 O O . GLU A 1 194 ? -45.620 -27.058 -3.335 1.00 40.50 194 GLU A O 1
ATOM 1559 N N . PRO A 1 195 ? -44.709 -28.800 -4.405 1.00 41.94 195 PRO A N 1
ATOM 1560 C CA . PRO A 1 195 ? -45.886 -29.011 -5.219 1.00 41.94 195 PRO A CA 1
ATOM 1561 C C . PRO A 1 195 ? -46.850 -29.868 -4.394 1.00 41.94 195 PRO A C 1
ATOM 1563 O O . PRO A 1 195 ? -46.714 -31.088 -4.311 1.00 41.94 195 PRO A O 1
ATOM 1566 N N . SER A 1 196 ? -47.829 -29.212 -3.769 1.00 39.66 196 SER A N 1
ATOM 1567 C CA . SER A 1 196 ? -49.039 -29.870 -3.280 1.00 39.66 196 SER A CA 1
ATOM 1568 C C . SER A 1 196 ? -49.804 -30.415 -4.488 1.00 39.66 196 SER A C 1
ATOM 1570 O O . SER A 1 196 ? -50.576 -29.711 -5.136 1.00 39.66 196 SER A O 1
ATOM 1572 N N . ALA A 1 197 ? -49.522 -31.666 -4.838 1.00 46.91 197 ALA A N 1
ATOM 1573 C CA . ALA A 1 197 ? -50.269 -32.445 -5.811 1.00 46.91 197 ALA A CA 1
ATOM 1574 C C . ALA A 1 197 ? -50.891 -33.642 -5.087 1.00 46.91 197 ALA A C 1
ATOM 1576 O O . ALA A 1 197 ? -50.358 -34.747 -5.103 1.00 46.91 197 ALA A O 1
ATOM 1577 N N . ALA A 1 198 ? -52.020 -33.401 -4.423 1.00 39.91 198 ALA A N 1
ATOM 1578 C CA . ALA A 1 198 ? -52.911 -34.455 -3.954 1.00 39.91 198 ALA A CA 1
ATOM 1579 C C . ALA A 1 198 ? -54.355 -33.937 -3.886 1.00 39.91 198 ALA A C 1
ATOM 1581 O O . ALA A 1 198 ? -54.920 -33.747 -2.813 1.00 39.91 198 ALA A O 1
ATOM 1582 N N . HIS A 1 199 ? -54.973 -33.728 -5.049 1.00 37.47 199 HIS A N 1
ATOM 1583 C CA . HIS A 1 199 ? -56.429 -33.795 -5.156 1.00 37.47 199 HIS A CA 1
ATOM 1584 C C . HIS A 1 199 ? -56.796 -34.975 -6.054 1.00 37.47 199 HIS A C 1
ATOM 1586 O O . HIS A 1 199 ? -56.644 -34.926 -7.272 1.00 37.47 199 HIS A O 1
ATOM 1592 N N . SER A 1 200 ? -57.220 -36.061 -5.404 1.00 35.38 200 SER A N 1
ATOM 1593 C CA . SER A 1 200 ? -57.924 -37.175 -6.041 1.00 35.38 200 SER A CA 1
ATOM 1594 C C . SER A 1 200 ? -59.347 -36.737 -6.415 1.00 35.38 200 SER A C 1
ATOM 1596 O O . SER A 1 200 ? -59.953 -36.002 -5.632 1.00 35.38 200 SER A O 1
ATOM 1598 N N . PRO A 1 201 ? -59.897 -37.182 -7.557 1.00 39.47 201 PRO A N 1
ATOM 1599 C CA . PRO A 1 201 ? -61.296 -36.975 -7.907 1.00 39.47 201 PRO A CA 1
ATOM 1600 C C . PRO A 1 201 ? -62.151 -38.187 -7.493 1.00 39.47 201 PRO A C 1
ATOM 1602 O O . PRO A 1 201 ? -61.764 -39.329 -7.724 1.00 39.47 201 PRO A O 1
ATOM 1605 N N . GLU A 1 202 ? -63.334 -37.943 -6.932 1.00 38.41 202 GLU A N 1
ATOM 1606 C CA . GLU A 1 202 ? -64.430 -38.919 -6.794 1.00 38.41 202 GLU A CA 1
ATOM 1607 C C . GLU A 1 202 ? -65.783 -38.162 -6.841 1.00 38.41 202 GLU A C 1
ATOM 1609 O O . GLU A 1 202 ? -65.773 -36.930 -6.775 1.00 38.41 202 GLU A O 1
ATOM 1614 N N . PRO A 1 203 ? -66.934 -38.818 -7.087 1.00 44.16 203 PRO A N 1
ATOM 1615 C CA . PRO A 1 203 ? -67.581 -38.780 -8.394 1.00 44.16 203 PRO A CA 1
ATOM 1616 C C . PRO A 1 203 ? -68.978 -38.124 -8.408 1.00 44.16 203 PRO A C 1
ATOM 1618 O O . PRO A 1 203 ? -69.649 -37.991 -7.394 1.00 44.16 203 PRO A O 1
ATOM 1621 N N . GLU A 1 204 ? -69.370 -37.736 -9.625 1.00 39.28 204 GLU A N 1
ATOM 1622 C CA . GLU A 1 204 ? -70.707 -37.757 -10.247 1.00 39.28 204 GLU A CA 1
ATOM 1623 C C . GLU A 1 204 ? -71.979 -37.658 -9.367 1.00 39.28 204 GLU A C 1
ATOM 1625 O O . GLU A 1 204 ? -72.388 -38.630 -8.748 1.00 39.28 204 GLU A O 1
ATOM 1630 N N . GLU A 1 205 ? -72.727 -36.551 -9.498 1.00 36.78 205 GLU A N 1
ATOM 1631 C CA . GLU A 1 205 ? -74.200 -36.548 -9.415 1.00 36.78 205 GLU A CA 1
ATOM 1632 C C . GLU A 1 205 ? -74.793 -35.468 -10.354 1.00 36.78 205 GLU A C 1
ATOM 1634 O O . GLU A 1 205 ? -74.488 -34.279 -10.253 1.00 36.78 205 GLU A O 1
ATOM 1639 N N . ARG A 1 206 ? -75.620 -35.902 -11.319 1.00 41.59 206 ARG A N 1
ATOM 1640 C CA . ARG A 1 206 ? -76.458 -35.067 -12.220 1.00 41.59 206 ARG A CA 1
ATOM 1641 C C . ARG A 1 206 ? -77.748 -34.643 -11.493 1.00 41.59 206 ARG A C 1
ATOM 1643 O O . ARG A 1 206 ? -78.125 -35.349 -10.559 1.00 41.59 206 ARG A O 1
ATOM 1650 N N . PRO A 1 207 ? -78.502 -33.596 -11.921 1.00 47.06 207 PRO A N 1
ATOM 1651 C CA . PRO A 1 207 ? -79.459 -33.676 -13.063 1.00 47.06 207 PRO A CA 1
ATOM 1652 C C . PRO A 1 207 ? -79.721 -32.298 -13.763 1.00 47.06 207 PRO A C 1
ATOM 1654 O O . PRO A 1 207 ? -78.995 -31.347 -13.493 1.00 47.06 207 PRO A O 1
ATOM 1657 N N . PRO A 1 208 ? -80.782 -32.099 -14.586 1.00 47.84 208 PRO A N 1
ATOM 1658 C CA . PRO A 1 208 ? -81.120 -32.739 -15.871 1.00 47.84 208 PRO A CA 1
ATOM 1659 C C . PRO A 1 208 ? -81.333 -31.734 -17.052 1.00 47.84 208 PRO A C 1
ATOM 1661 O O . PRO A 1 208 ? -81.618 -30.571 -16.813 1.00 47.84 208 PRO A O 1
ATOM 1664 N N . SER A 1 209 ? -81.245 -32.255 -18.296 1.00 41.09 209 SER A N 1
ATOM 1665 C CA . SER A 1 209 ? -82.038 -32.054 -19.557 1.00 41.09 209 SER A CA 1
ATOM 1666 C C . SER A 1 209 ? -82.630 -30.674 -19.979 1.00 41.09 209 SER A C 1
ATOM 1668 O O . SER A 1 209 ? -82.808 -29.813 -19.130 1.00 41.09 209 SER A O 1
ATOM 1670 N N . PRO A 1 210 ? -83.108 -30.462 -21.242 1.00 46.03 210 PRO A N 1
ATOM 1671 C CA . PRO A 1 210 ? -83.177 -31.356 -22.420 1.00 46.03 210 PRO A CA 1
ATOM 1672 C C . PRO A 1 210 ? -82.695 -30.739 -23.766 1.00 46.03 210 PRO A C 1
ATOM 1674 O O . PRO A 1 210 ? -82.623 -29.523 -23.919 1.00 46.03 210 PRO A O 1
ATOM 1677 N N . GLY A 1 211 ? -82.519 -31.586 -24.796 1.00 33.31 211 GLY A N 1
ATOM 1678 C CA . GLY A 1 211 ? -82.772 -31.182 -26.192 1.00 33.31 211 GLY A CA 1
ATOM 1679 C C . GLY A 1 211 ? -81.944 -31.845 -27.306 1.00 33.31 211 GLY A C 1
ATOM 1680 O O . GLY A 1 211 ? -80.871 -31.352 -27.616 1.00 33.31 211 GLY A O 1
ATOM 1681 N N . THR A 1 212 ? -82.552 -32.848 -27.970 1.00 35.72 212 THR A N 1
ATOM 1682 C CA . THR A 1 212 ? -82.499 -33.157 -29.434 1.00 35.72 212 THR A CA 1
ATOM 1683 C C . THR A 1 212 ? -81.157 -33.671 -30.019 1.00 35.72 212 THR A C 1
ATOM 1685 O O . THR A 1 212 ? -80.188 -32.933 -30.084 1.00 35.72 212 THR A O 1
ATOM 1688 N N . SER A 1 213 ? -80.978 -34.969 -30.352 1.00 42.00 213 SER A N 1
ATOM 1689 C CA . SER A 1 213 ? -81.314 -35.643 -31.646 1.00 42.00 213 SER A CA 1
ATOM 1690 C C . SER A 1 213 ? -80.929 -34.786 -32.869 1.00 42.00 213 SER A C 1
ATOM 1692 O O . SER A 1 213 ? -81.427 -33.675 -32.973 1.00 42.00 213 SER A O 1
ATOM 1694 N N . VAL A 1 214 ? -80.095 -35.179 -33.840 1.00 42.81 214 VAL A N 1
ATO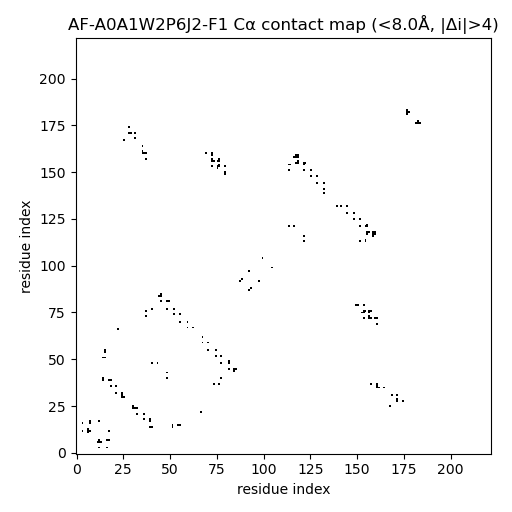M 1695 C CA . VAL A 1 214 ? -79.924 -36.460 -34.556 1.00 42.81 214 VAL A CA 1
ATOM 1696 C C . VAL A 1 214 ? -78.622 -36.408 -35.399 1.00 42.81 214 VAL A C 1
ATOM 1698 O O . VAL A 1 214 ? -78.248 -35.342 -35.881 1.00 42.81 214 VAL A O 1
ATOM 1701 N N . ASP A 1 215 ? -77.988 -37.570 -35.572 1.00 37.62 215 ASP A N 1
ATOM 1702 C CA . ASP A 1 215 ? -76.919 -37.986 -36.515 1.00 37.62 215 ASP A CA 1
ATOM 1703 C C . ASP A 1 215 ? -77.242 -37.781 -38.025 1.00 37.62 215 ASP A C 1
ATOM 1705 O O . ASP A 1 215 ? -78.374 -37.404 -38.340 1.00 37.62 215 ASP A O 1
ATOM 1709 N N . PRO A 1 216 ? -76.419 -38.250 -39.003 1.00 62.03 216 PRO A N 1
ATOM 1710 C CA . PRO A 1 216 ? -74.946 -38.325 -39.166 1.00 62.03 216 PRO A CA 1
ATOM 1711 C C . PRO A 1 216 ? -74.510 -37.872 -40.599 1.00 62.03 216 PRO A C 1
ATOM 1713 O O . PRO A 1 216 ? -75.348 -37.409 -41.366 1.00 62.03 216 PRO A O 1
ATOM 1716 N N . VAL A 1 217 ? -73.229 -38.034 -40.993 1.00 44.00 217 VAL A N 1
ATOM 1717 C CA . VAL A 1 217 ? -72.763 -38.684 -42.261 1.00 44.00 217 VAL A CA 1
ATOM 1718 C C . VAL A 1 217 ? -71.259 -38.410 -42.537 1.00 44.00 217 VAL A C 1
ATOM 1720 O O . VAL A 1 217 ? -70.805 -37.272 -42.580 1.00 44.00 217 VAL A O 1
ATOM 1723 N N . GLU A 1 218 ? -70.537 -39.526 -42.691 1.00 50.47 218 GLU A N 1
ATOM 1724 C CA . GLU A 1 218 ? -69.230 -39.864 -43.316 1.00 50.47 218 GLU A CA 1
ATOM 1725 C C . GLU A 1 218 ? -68.819 -39.119 -44.640 1.00 50.47 218 GLU A C 1
ATOM 1727 O O . GLU A 1 218 ? -69.630 -38.370 -45.175 1.00 50.47 218 GLU A O 1
ATOM 1732 N N . PRO A 1 219 ? -67.686 -39.428 -45.336 1.00 59.28 219 PRO A N 1
ATOM 1733 C CA . PRO A 1 219 ? -66.271 -39.484 -44.914 1.00 59.28 219 PRO A CA 1
ATOM 1734 C C . PRO A 1 219 ? -65.252 -38.962 -46.002 1.00 59.28 219 PRO A C 1
ATOM 1736 O O . PRO A 1 219 ? -65.613 -38.699 -47.141 1.00 59.28 219 PRO A O 1
ATOM 1739 N N . VAL A 1 220 ? -63.958 -38.885 -45.638 1.00 50.81 220 VAL A N 1
ATOM 1740 C CA . VAL A 1 220 ? -62.722 -39.245 -46.411 1.00 50.81 220 VAL A CA 1
ATOM 1741 C C . VAL A 1 220 ? -62.367 -38.590 -47.785 1.00 50.81 220 VAL A C 1
ATOM 1743 O O . VAL A 1 220 ? -62.963 -38.906 -48.807 1.00 50.81 220 VAL A O 1
ATOM 1746 N N . GLU A 1 221 ? -61.249 -37.827 -47.747 1.00 38.66 221 GLU A N 1
ATOM 1747 C CA . GLU A 1 221 ? -60.078 -37.703 -48.680 1.00 38.66 221 GLU A CA 1
ATOM 1748 C C . GLU A 1 221 ? -60.225 -37.280 -50.163 1.00 38.66 221 GLU A C 1
ATOM 1750 O O . GLU A 1 221 ? -61.331 -37.266 -50.703 1.00 38.66 221 GLU A O 1
ATOM 1755 N N . PRO A 1 222 ? -59.107 -36.956 -50.870 1.00 64.75 222 PRO A N 1
ATOM 1756 C CA . PRO A 1 222 ? -57.676 -36.972 -50.482 1.00 64.75 222 PRO A CA 1
ATOM 1757 C C . PRO A 1 222 ? -56.951 -35.617 -50.475 1.00 64.75 222 PRO A C 1
ATOM 1759 O O . PRO A 1 222 ? -57.425 -34.658 -51.124 1.00 64.75 222 PRO A O 1
#

Nearest PDB structures (foldseek):
  4iyp-assembly1_A  TM=2.623E-01  e=2.071E+00  Homo sapiens

Sequence (222 aa):
QTCSKIRIRDGRAKPIDLLAKYISAEDDDLAVEMHEPYTFLNGLTVADMEDLLEDIQVYMELEQGKNVDFWRDMTTITEDEIAKLRKLEASGKGPGERREGVNASVSSDVQSVFKGKTYNQLQVIFQGIEGKIRAGGPNLDMGYWESLLQQLRAHMARARLRERHQDVLRQKLFKLKQEQGVESEPLFPILKSEPSAAHSPEPEERPPSPGTSVDPVEPVEP

pLDDT: mean 76.48, std 20.32, range [33.31, 97.69]

Organism: Mus musculus (NCBI:txid10090)

Radius of gyration: 33.32 Å; Cα contacts (8 Å, |Δi|>4): 105; chains: 1; bounding box: 100×59×78 Å